Protein AF-A0A7S8ISS6-F1 (afdb_monomer)

Nearest PDB structures (foldseek):
  8rxh-assembly1_SA  TM=2.924E-01  e=1.043E+00  Leishmania major strain Friedlin

Secondary structure (DSSP, 8-state):
-PPPP---------PPPPPP--PPP------------------------HHHHHHHHHHHHHHHHHHHHHHHHHHHHHHHHHTT---TTTHHHHHHHHHHHHHHHHHHHHHHHHHHHHHHHHHHHHTTSPPPTT---PPPP-----PPPP-------PEEEEEEEESPPTTPPPEEEEEPPPSS---GGGEEE---EETTSS-B--PPPEEEEETTTTEEEEEEE--TTPPSEEEEEEEEETT-SS--EEEEEEE-

Mean predicted aligned error: 19.69 Å

Structure (mmCIF, N/CA/C/O backbone):
data_AF-A0A7S8ISS6-F1
#
_entry.id   AF-A0A7S8ISS6-F1
#
loop_
_atom_site.group_PDB
_atom_site.id
_atom_site.type_symbol
_atom_site.label_atom_id
_atom_site.label_alt_id
_atom_site.label_comp_id
_atom_site.label_asym_id
_atom_site.label_entity_id
_atom_site.label_seq_id
_atom_site.pdbx_PDB_ins_code
_atom_site.Cartn_x
_atom_site.Cartn_y
_atom_site.Cartn_z
_atom_site.occupancy
_atom_site.B_iso_or_equiv
_atom_site.auth_seq_id
_atom_site.auth_comp_id
_atom_site.auth_asym_id
_atom_site.auth_atom_id
_atom_site.pdbx_PDB_model_num
ATOM 1 N N . MET A 1 1 ? 8.238 27.001 -70.211 1.00 45.50 1 MET A N 1
ATOM 2 C CA . MET A 1 1 ? 9.131 27.277 -69.065 1.00 45.50 1 MET A CA 1
ATOM 3 C C . MET A 1 1 ? 10.015 26.064 -68.845 1.00 45.50 1 MET A C 1
ATOM 5 O O . MET A 1 1 ? 9.511 24.974 -68.623 1.00 45.50 1 MET A O 1
ATOM 9 N N . THR A 1 2 ? 11.313 26.250 -69.049 1.00 47.31 2 THR A N 1
ATOM 10 C CA . THR A 1 2 ? 12.366 25.232 -69.139 1.00 47.31 2 THR A CA 1
ATOM 11 C C . THR A 1 2 ? 13.069 25.054 -67.794 1.00 47.31 2 THR A C 1
ATOM 13 O O . THR A 1 2 ? 13.590 26.020 -67.244 1.00 47.31 2 THR A O 1
ATOM 16 N N . THR A 1 3 ? 13.115 23.828 -67.276 1.00 54.97 3 THR A N 1
ATOM 17 C CA . THR A 1 3 ? 13.911 23.441 -66.102 1.00 54.97 3 THR A CA 1
ATOM 18 C C . THR A 1 3 ? 15.355 23.114 -66.510 1.00 54.97 3 THR A C 1
ATOM 20 O O . THR A 1 3 ? 15.555 22.367 -67.472 1.00 54.97 3 THR A O 1
ATOM 23 N N . PRO A 1 4 ? 16.389 23.616 -65.806 1.00 60.81 4 PRO A N 1
ATOM 24 C CA . PRO A 1 4 ? 17.760 23.207 -66.076 1.00 60.81 4 PRO A CA 1
ATOM 25 C C . PRO A 1 4 ? 18.149 21.958 -65.270 1.00 60.81 4 PRO A C 1
ATOM 27 O O . PRO A 1 4 ? 17.945 21.862 -64.060 1.00 60.81 4 PRO A O 1
ATOM 30 N N . LYS A 1 5 ? 18.761 21.003 -65.979 1.00 52.94 5 LYS A N 1
ATOM 31 C CA . LYS A 1 5 ? 19.526 19.871 -65.441 1.00 52.94 5 LYS A CA 1
ATOM 32 C C . LYS A 1 5 ? 20.752 20.384 -64.679 1.00 52.94 5 LYS A C 1
ATOM 34 O O . LYS A 1 5 ? 21.590 21.058 -65.270 1.00 52.94 5 LYS A O 1
ATOM 39 N N . SER A 1 6 ? 20.915 19.961 -63.428 1.00 54.56 6 SER A N 1
ATOM 40 C CA . SER A 1 6 ? 22.185 20.043 -62.698 1.00 54.56 6 SER A CA 1
ATOM 41 C C . SER A 1 6 ? 22.783 18.640 -62.568 1.00 54.56 6 SER A C 1
ATOM 43 O O . SER A 1 6 ? 22.166 17.735 -62.007 1.00 54.56 6 SER A O 1
ATOM 45 N N . LYS A 1 7 ? 23.964 18.458 -63.166 1.00 49.25 7 LYS A N 1
ATOM 46 C CA . LYS A 1 7 ? 24.814 17.263 -63.113 1.00 49.25 7 LYS A CA 1
ATOM 47 C C . LYS A 1 7 ? 26.024 17.555 -62.213 1.00 49.25 7 LYS A C 1
ATOM 49 O O . LYS A 1 7 ? 26.786 18.457 -62.542 1.00 49.25 7 LYS A O 1
ATOM 54 N N . SER A 1 8 ? 26.242 16.666 -61.234 1.00 46.06 8 SER A N 1
ATOM 55 C CA . SER A 1 8 ? 27.552 16.192 -60.717 1.00 46.06 8 SER A CA 1
ATOM 56 C C . SER A 1 8 ? 28.426 17.182 -59.902 1.00 46.06 8 SER A C 1
ATOM 58 O O . SER A 1 8 ? 28.182 18.379 -59.981 1.00 46.06 8 SER A O 1
ATOM 60 N N .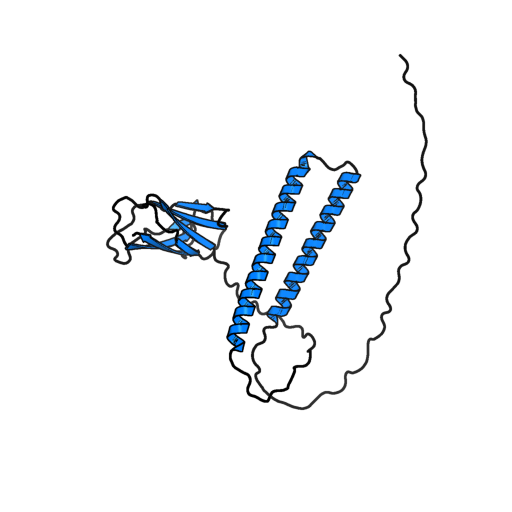 PRO A 1 9 ? 29.481 16.752 -59.153 1.00 54.41 9 PRO A N 1
ATOM 61 C CA . PRO A 1 9 ? 30.036 15.401 -58.971 1.00 54.41 9 PRO A CA 1
ATOM 62 C C . PRO A 1 9 ? 30.365 14.964 -57.515 1.00 54.41 9 PRO A C 1
ATOM 64 O O . PRO A 1 9 ? 30.698 15.744 -56.629 1.00 54.41 9 PRO A O 1
ATOM 67 N N . ASN A 1 10 ? 30.333 13.640 -57.341 1.00 51.34 10 ASN A N 1
ATOM 68 C CA . ASN A 1 10 ? 31.264 12.771 -56.606 1.00 51.34 10 ASN A CA 1
ATOM 69 C C . ASN A 1 10 ? 32.405 13.466 -55.816 1.00 51.34 10 ASN A C 1
ATOM 71 O O . ASN A 1 10 ? 33.365 13.957 -56.413 1.00 51.34 10 ASN A O 1
ATOM 75 N N . LYS A 1 11 ? 32.351 13.435 -54.473 1.00 50.00 11 LYS A N 1
ATOM 76 C CA . LYS A 1 11 ? 33.463 13.847 -53.599 1.00 50.00 11 LYS A CA 1
ATOM 77 C C . LYS A 1 11 ? 33.991 12.665 -52.791 1.00 50.00 11 LYS A C 1
ATOM 79 O O . LYS A 1 11 ? 33.244 11.900 -52.188 1.00 50.00 11 LYS A O 1
ATOM 84 N N . ALA A 1 12 ? 35.310 12.537 -52.860 1.00 51.38 12 ALA A N 1
ATOM 85 C CA . ALA A 1 12 ? 36.108 11.391 -52.485 1.00 51.38 12 ALA A CA 1
ATOM 86 C C . ALA A 1 12 ? 36.017 11.011 -51.000 1.00 51.38 12 ALA A C 1
ATOM 88 O O . ALA A 1 12 ? 36.036 11.842 -50.095 1.00 51.38 12 ALA A O 1
ATOM 89 N N . ARG A 1 13 ? 35.990 9.697 -50.792 1.00 51.50 13 ARG A N 1
ATOM 90 C CA . ARG A 1 13 ? 36.020 8.983 -49.519 1.00 51.50 13 ARG A CA 1
ATOM 91 C C . ARG A 1 13 ? 37.448 9.040 -48.958 1.00 51.50 13 ARG A C 1
ATOM 93 O O . ARG A 1 13 ? 38.312 8.280 -49.389 1.00 51.50 13 ARG A O 1
ATOM 100 N N . SER A 1 14 ? 37.716 9.943 -48.020 1.00 52.53 14 SER A N 1
ATOM 101 C CA . SER A 1 14 ? 38.992 9.997 -47.296 1.00 52.53 14 SER A CA 1
ATOM 102 C C . SER A 1 14 ? 39.072 8.849 -46.282 1.00 52.53 14 SER A C 1
ATOM 104 O O . SER A 1 14 ? 38.303 8.809 -45.319 1.00 52.53 14 SER A O 1
ATOM 106 N N . LYS A 1 15 ? 39.990 7.903 -46.511 1.00 50.88 15 LYS A N 1
ATOM 107 C CA . LYS A 1 15 ? 40.339 6.826 -45.573 1.00 50.88 15 LYS A CA 1
ATOM 108 C C . LYS A 1 15 ? 41.045 7.422 -44.351 1.00 50.88 15 LYS A C 1
ATOM 110 O O . LYS A 1 15 ? 42.052 8.108 -44.493 1.00 50.88 15 LYS A O 1
ATOM 115 N N . LYS A 1 16 ? 40.505 7.156 -43.162 1.00 57.22 16 LYS A N 1
ATOM 116 C CA . LYS A 1 16 ? 41.100 7.507 -41.867 1.00 57.22 16 LYS A CA 1
ATOM 117 C C . LYS A 1 16 ? 42.090 6.396 -41.463 1.00 57.22 16 LYS A C 1
ATOM 119 O O . LYS A 1 16 ? 41.703 5.233 -41.571 1.00 57.22 16 LYS A O 1
ATOM 124 N N . PRO A 1 17 ? 43.329 6.706 -41.042 1.00 57.44 17 PRO A N 1
ATOM 125 C CA . PRO A 1 17 ? 44.292 5.692 -40.611 1.00 57.44 17 PRO A CA 1
ATOM 126 C C . PRO A 1 17 ? 43.906 5.085 -39.251 1.00 57.44 17 PRO A C 1
ATOM 128 O O . PRO A 1 17 ? 43.446 5.792 -38.351 1.00 57.44 17 PRO A O 1
ATOM 131 N N . GLU A 1 18 ? 44.069 3.766 -39.135 1.00 58.44 18 GLU A N 1
ATOM 132 C CA . GLU A 1 18 ? 43.843 2.975 -37.920 1.00 58.44 18 GLU A CA 1
ATOM 133 C C . GLU A 1 18 ? 44.877 3.311 -36.829 1.00 58.44 18 GLU A C 1
ATOM 135 O O . GLU A 1 18 ? 46.068 3.410 -37.131 1.00 58.44 18 GLU A O 1
ATOM 140 N N . PRO A 1 19 ? 44.475 3.454 -35.553 1.00 61.94 19 PRO A N 1
ATOM 141 C CA . PRO A 1 19 ? 45.422 3.549 -34.450 1.00 61.94 19 PRO A CA 1
ATOM 142 C C . PRO A 1 19 ? 45.986 2.171 -34.071 1.00 61.94 19 PRO A C 1
ATOM 144 O O . PRO A 1 19 ? 45.257 1.185 -33.936 1.00 61.94 19 PRO A O 1
ATOM 147 N N . ALA A 1 20 ? 47.305 2.135 -33.880 1.00 53.81 20 ALA A N 1
ATOM 148 C CA . ALA A 1 20 ? 48.091 0.969 -33.503 1.00 53.81 20 ALA A CA 1
ATOM 149 C C . ALA A 1 20 ? 47.590 0.312 -32.203 1.00 53.81 20 ALA A C 1
ATOM 151 O O . ALA A 1 20 ? 47.441 0.961 -31.168 1.00 53.81 20 ALA A O 1
ATOM 152 N N . ARG A 1 21 ? 47.370 -1.006 -32.262 1.00 48.97 21 ARG A N 1
ATOM 153 C CA . ARG A 1 21 ? 47.094 -1.862 -31.104 1.00 48.97 21 ARG A CA 1
ATOM 154 C C . ARG A 1 21 ? 48.389 -2.101 -30.326 1.00 48.97 21 ARG A C 1
ATOM 156 O O . ARG A 1 21 ? 49.262 -2.829 -30.791 1.00 48.97 21 ARG A O 1
ATOM 163 N N . THR A 1 22 ? 48.503 -1.527 -29.136 1.00 48.94 22 THR A N 1
ATOM 164 C CA . THR A 1 22 ? 49.510 -1.906 -28.140 1.00 48.94 22 THR A CA 1
ATOM 165 C C . THR A 1 22 ? 48.997 -3.109 -27.348 1.00 48.94 22 THR A C 1
ATOM 167 O O . THR A 1 22 ? 48.079 -3.004 -26.539 1.00 48.94 22 THR A O 1
ATOM 170 N N . ASN A 1 23 ? 49.568 -4.286 -27.607 1.00 44.75 23 ASN A N 1
ATOM 171 C CA . ASN A 1 23 ? 49.319 -5.478 -26.799 1.00 44.75 23 ASN A CA 1
ATOM 172 C C . ASN A 1 23 ? 50.062 -5.355 -25.461 1.00 44.75 23 ASN A C 1
ATOM 174 O O . ASN A 1 23 ? 51.272 -5.135 -25.441 1.00 44.75 23 ASN A O 1
ATOM 178 N N . ALA A 1 24 ? 49.342 -5.524 -24.352 1.00 43.06 24 ALA A N 1
ATOM 179 C CA . ALA A 1 24 ? 49.928 -5.618 -23.022 1.00 43.06 24 ALA A CA 1
ATOM 180 C C . ALA A 1 24 ? 50.591 -6.991 -22.813 1.00 43.06 24 ALA A C 1
ATOM 182 O O . ALA A 1 24 ? 50.021 -8.044 -23.107 1.00 43.06 24 ALA A O 1
ATOM 183 N N . ILE A 1 25 ? 51.814 -6.943 -22.293 1.00 45.12 25 ILE A N 1
ATOM 184 C CA . ILE A 1 25 ? 52.702 -8.061 -21.983 1.00 45.12 25 ILE A CA 1
ATOM 185 C C . ILE A 1 25 ? 52.108 -8.875 -20.818 1.00 45.12 25 ILE A C 1
ATOM 187 O O . ILE A 1 25 ? 51.975 -8.372 -19.706 1.00 45.12 25 ILE A O 1
ATOM 191 N N . ARG A 1 26 ? 51.757 -10.145 -21.068 1.00 45.16 26 ARG A N 1
ATOM 192 C CA . ARG A 1 26 ? 51.523 -11.164 -20.029 1.00 45.16 26 ARG A CA 1
ATOM 193 C C . ARG A 1 26 ? 52.834 -11.898 -19.767 1.00 45.16 26 ARG A C 1
ATOM 195 O O . ARG A 1 26 ? 53.254 -12.706 -20.590 1.00 45.16 26 ARG A O 1
ATOM 202 N N . SER A 1 27 ? 53.433 -11.681 -18.604 1.00 37.84 27 SER A N 1
ATOM 203 C CA . SER A 1 27 ? 54.501 -12.529 -18.070 1.00 37.84 27 SER A CA 1
ATOM 204 C C . SER A 1 27 ? 54.308 -12.707 -16.569 1.00 37.84 27 SER A C 1
ATOM 206 O O . SER A 1 27 ? 54.265 -11.714 -15.848 1.00 37.84 27 SER A O 1
ATOM 208 N N . GLY A 1 28 ? 54.217 -13.957 -16.108 1.00 34.59 28 GLY A N 1
ATOM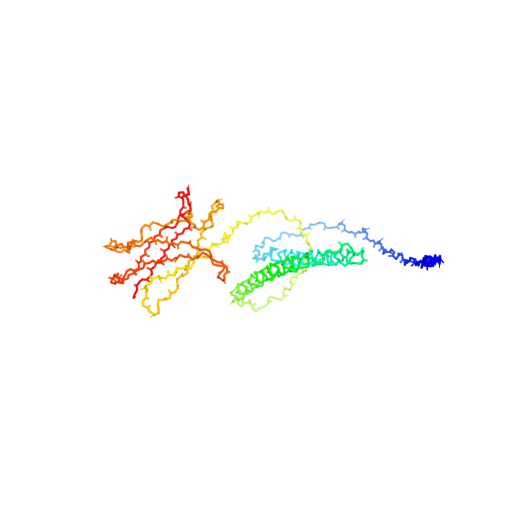 209 C CA . GLY A 1 28 ? 54.362 -14.286 -14.686 1.00 34.59 28 GLY A CA 1
ATOM 210 C C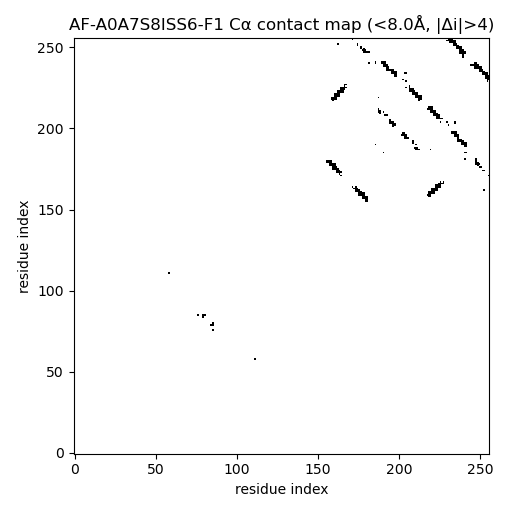 . GLY A 1 28 ? 53.349 -15.284 -14.132 1.00 34.59 28 GLY A C 1
ATOM 211 O O . GLY A 1 28 ? 52.593 -14.951 -13.231 1.00 34.59 28 GLY A O 1
ATOM 212 N N . VAL A 1 29 ? 53.354 -16.519 -14.639 1.00 41.38 29 VAL A N 1
ATOM 213 C CA . VAL A 1 29 ? 52.802 -17.690 -13.937 1.00 41.38 29 VAL A CA 1
ATOM 214 C C . VAL A 1 29 ? 53.977 -18.605 -13.592 1.00 41.38 29 VAL A C 1
ATOM 216 O O . VAL A 1 29 ? 54.774 -18.895 -14.479 1.00 41.38 29 VAL A O 1
ATOM 219 N N . ARG A 1 30 ? 54.000 -19.090 -12.340 1.00 39.78 30 ARG A N 1
ATOM 220 C CA . ARG A 1 30 ? 54.911 -20.057 -11.677 1.00 39.78 30 ARG A CA 1
ATOM 221 C C . ARG A 1 30 ? 56.010 -19.446 -10.811 1.00 39.78 30 ARG A C 1
ATOM 223 O O . ARG A 1 30 ? 57.070 -19.096 -11.306 1.00 39.78 30 ARG A O 1
ATOM 230 N N . ALA A 1 31 ? 55.813 -19.521 -9.498 1.00 36.19 31 ALA A N 1
ATOM 231 C CA . ALA A 1 31 ? 56.461 -20.525 -8.647 1.00 36.19 31 ALA A CA 1
ATOM 232 C C . ALA A 1 31 ? 56.239 -20.145 -7.179 1.00 36.19 31 ALA A C 1
ATOM 234 O O . ALA A 1 31 ? 56.726 -19.107 -6.760 1.00 36.19 31 ALA A O 1
ATOM 235 N N . GLN A 1 32 ? 55.519 -20.988 -6.430 1.00 38.75 32 GLN A N 1
ATOM 236 C CA . GLN A 1 32 ? 55.811 -21.385 -5.039 1.00 38.75 32 GLN A CA 1
ATOM 237 C C . GLN A 1 32 ? 54.579 -22.079 -4.445 1.00 38.75 32 GLN A C 1
ATOM 239 O O . GLN A 1 32 ? 53.829 -21.543 -3.641 1.00 38.75 32 GLN A O 1
ATOM 244 N N . ALA A 1 33 ? 54.386 -23.323 -4.879 1.00 39.00 33 ALA A N 1
ATOM 245 C CA . ALA A 1 33 ? 53.652 -24.326 -4.126 1.00 39.00 33 ALA A CA 1
ATOM 246 C C . ALA A 1 33 ? 54.702 -25.270 -3.534 1.00 39.00 33 ALA A C 1
ATOM 248 O O . ALA A 1 33 ? 55.170 -26.158 -4.237 1.00 39.00 33 ALA A O 1
ATOM 249 N N . ALA A 1 34 ? 55.126 -25.015 -2.295 1.00 41.31 34 ALA A N 1
ATOM 250 C CA . ALA A 1 34 ? 55.776 -25.985 -1.409 1.00 41.31 34 ALA A CA 1
ATOM 251 C C . ALA A 1 34 ? 56.117 -25.313 -0.070 1.00 41.31 34 ALA A C 1
ATOM 253 O O . ALA A 1 34 ? 57.246 -24.895 0.153 1.00 41.31 34 ALA A O 1
ATOM 254 N N . ASN A 1 35 ? 55.139 -25.210 0.827 1.00 37.69 35 ASN A N 1
ATOM 255 C CA . ASN A 1 35 ? 55.379 -25.582 2.219 1.00 37.69 35 ASN A CA 1
ATOM 256 C C . ASN A 1 35 ? 54.049 -25.726 2.944 1.00 37.69 35 ASN A C 1
ATOM 258 O O . ASN A 1 35 ? 53.392 -24.763 3.327 1.00 37.69 35 ASN A O 1
ATOM 262 N N . ALA A 1 36 ? 53.650 -26.982 3.080 1.00 38.91 36 ALA A N 1
ATOM 263 C CA . ALA A 1 36 ? 52.561 -27.386 3.929 1.00 38.91 36 ALA A CA 1
ATOM 264 C C . ALA A 1 36 ? 53.117 -27.757 5.309 1.00 38.91 36 ALA A C 1
ATOM 266 O O . ALA A 1 36 ? 54.117 -28.467 5.401 1.00 38.91 36 ALA A O 1
ATOM 267 N N . LYS A 1 37 ? 52.328 -27.394 6.323 1.00 42.66 37 LYS A N 1
ATOM 268 C CA . LYS A 1 37 ? 52.116 -28.065 7.616 1.00 42.66 37 LYS A CA 1
ATOM 269 C C . LYS A 1 37 ? 52.769 -27.466 8.865 1.00 42.66 37 LYS A C 1
ATOM 271 O O . LYS A 1 37 ? 53.986 -27.434 9.005 1.00 42.66 37 LYS A O 1
ATOM 276 N N . ARG A 1 38 ? 51.847 -27.288 9.826 1.00 36.94 38 ARG A N 1
ATOM 277 C CA . ARG A 1 38 ? 51.923 -27.122 11.291 1.00 36.94 38 ARG A CA 1
ATOM 278 C C . ARG A 1 38 ? 51.625 -25.672 11.699 1.00 36.94 38 ARG A C 1
ATOM 280 O O . ARG A 1 38 ? 52.244 -24.769 11.167 1.00 36.94 38 ARG A O 1
ATOM 287 N N . ALA A 1 39 ? 50.679 -25.374 12.582 1.00 36.22 39 ALA A N 1
ATOM 288 C CA . ALA A 1 39 ? 49.945 -26.198 13.536 1.00 36.22 39 ALA A CA 1
ATOM 289 C C . ALA A 1 39 ? 48.576 -25.570 13.849 1.00 36.22 39 ALA A C 1
ATOM 291 O O . ALA A 1 39 ? 48.346 -24.397 13.559 1.00 36.22 39 ALA A O 1
ATOM 292 N N . ASP A 1 40 ? 47.707 -26.399 14.423 1.00 45.94 40 ASP A N 1
ATOM 293 C CA . ASP A 1 40 ? 46.421 -26.070 15.026 1.00 45.94 40 ASP A CA 1
ATOM 294 C C . ASP A 1 40 ? 46.435 -24.799 15.872 1.00 45.94 40 ASP A C 1
ATOM 296 O O . ASP A 1 40 ? 47.312 -24.602 16.713 1.00 45.94 40 ASP A O 1
ATOM 300 N N . SER A 1 41 ? 45.381 -24.004 15.720 1.00 40.34 41 SER A N 1
ATOM 301 C CA . SER A 1 41 ? 44.740 -23.290 16.824 1.00 40.34 41 SER A CA 1
ATOM 302 C C . SER A 1 41 ? 43.290 -23.052 16.415 1.00 40.34 41 SER A C 1
ATOM 304 O O . SER A 1 41 ? 42.993 -22.206 15.571 1.00 40.34 41 SER A O 1
ATOM 306 N N . GLU A 1 42 ? 42.399 -23.871 16.963 1.00 46.97 42 GLU A N 1
ATOM 307 C CA . GLU A 1 42 ? 40.976 -23.583 17.035 1.00 46.97 42 GLU A CA 1
ATOM 308 C C . GLU A 1 42 ? 40.795 -22.284 17.827 1.00 46.97 42 GLU A C 1
ATOM 310 O O . GLU A 1 42 ? 40.936 -22.266 19.044 1.00 46.97 42 GLU A O 1
ATOM 315 N N . GLU A 1 43 ? 40.473 -21.194 17.142 1.00 40.03 43 GLU A N 1
ATOM 316 C CA . GLU A 1 43 ? 39.923 -20.008 17.787 1.00 40.03 43 GLU A CA 1
ATOM 317 C C . GLU A 1 43 ? 38.779 -19.516 16.904 1.00 40.03 43 GLU A C 1
ATOM 319 O O . GLU A 1 43 ? 38.955 -19.082 15.764 1.00 40.03 43 GLU A O 1
ATOM 324 N N . ARG A 1 44 ? 37.563 -19.753 17.402 1.00 45.62 44 ARG A N 1
ATOM 325 C CA . ARG A 1 44 ? 36.308 -19.324 16.794 1.00 45.62 44 ARG A CA 1
ATOM 326 C C . ARG A 1 44 ? 36.277 -17.804 16.865 1.00 45.62 44 ARG A C 1
ATOM 328 O O . ARG A 1 44 ? 35.959 -17.262 17.915 1.00 45.62 44 ARG A O 1
ATOM 335 N N . ASP A 1 45 ? 36.632 -17.152 15.766 1.00 40.41 45 ASP A N 1
ATOM 336 C CA . ASP A 1 45 ? 36.671 -15.696 15.693 1.00 40.41 45 ASP A CA 1
ATOM 337 C C . ASP A 1 45 ? 35.431 -15.145 14.975 1.00 40.41 45 ASP A C 1
ATOM 339 O O . ASP A 1 45 ? 34.932 -15.700 13.989 1.00 40.41 45 ASP A O 1
ATOM 343 N N . HIS A 1 46 ? 34.892 -14.080 15.551 1.00 39.69 46 HIS A N 1
ATOM 344 C CA . HIS A 1 46 ? 33.550 -13.567 15.340 1.00 39.69 46 HIS A CA 1
ATOM 345 C C . HIS A 1 46 ? 33.369 -12.913 13.957 1.00 39.69 46 HIS A C 1
ATOM 347 O O . HIS A 1 46 ? 34.016 -11.926 13.615 1.00 39.69 46 HIS A O 1
ATOM 353 N N . SER A 1 47 ? 32.437 -13.483 13.183 1.00 45.09 47 SER A N 1
ATOM 354 C CA . SER A 1 47 ? 31.500 -12.824 12.254 1.00 45.09 47 SER A CA 1
ATOM 355 C C . SER A 1 47 ? 31.912 -11.455 11.685 1.00 45.09 47 SER A C 1
ATOM 357 O O . SER A 1 47 ? 31.516 -10.407 12.196 1.00 45.09 47 SER A O 1
ATOM 359 N N . LYS A 1 48 ? 32.620 -11.461 10.554 1.00 49.59 48 LYS A N 1
ATOM 360 C CA . LYS A 1 48 ? 32.585 -10.354 9.588 1.00 49.59 48 LYS A CA 1
ATOM 361 C C . LYS A 1 48 ? 31.966 -10.890 8.311 1.00 49.59 48 LYS A C 1
ATOM 363 O O . LYS A 1 48 ? 32.550 -11.776 7.694 1.00 49.59 48 LYS A O 1
ATOM 368 N N . ASP A 1 49 ? 30.768 -10.412 7.989 1.00 55.06 49 ASP A N 1
ATOM 369 C CA . ASP A 1 49 ? 29.952 -10.932 6.896 1.00 55.06 49 ASP A CA 1
ATOM 370 C C . ASP A 1 49 ? 30.608 -10.648 5.531 1.00 55.06 49 ASP A C 1
ATOM 372 O O . ASP A 1 49 ? 30.578 -9.504 5.072 1.00 55.06 49 ASP A O 1
ATOM 376 N N . PRO A 1 50 ? 31.146 -11.663 4.823 1.00 60.34 50 PRO A N 1
ATOM 377 C CA . PRO A 1 50 ? 31.642 -11.505 3.448 1.00 60.34 50 PRO A CA 1
ATOM 378 C C . PRO A 1 50 ? 30.540 -11.070 2.467 1.00 60.34 50 PRO A C 1
ATOM 380 O O . PRO A 1 50 ? 30.831 -10.683 1.340 1.00 60.34 50 PRO A O 1
ATOM 383 N N . ALA A 1 51 ? 29.282 -11.106 2.910 1.00 63.16 51 ALA A N 1
ATOM 384 C CA . ALA A 1 51 ? 28.122 -10.644 2.170 1.00 63.16 51 ALA A CA 1
ATOM 385 C C . ALA A 1 51 ? 28.139 -9.130 1.893 1.00 63.16 51 ALA A C 1
ATOM 387 O O . ALA A 1 51 ? 27.566 -8.703 0.897 1.00 63.16 51 ALA A O 1
ATOM 388 N N . ILE A 1 52 ? 28.795 -8.316 2.733 1.00 63.34 52 ILE A N 1
ATOM 389 C CA . ILE A 1 52 ? 28.760 -6.847 2.604 1.00 63.34 52 ILE A CA 1
ATOM 390 C C . ILE A 1 52 ? 29.614 -6.384 1.426 1.00 63.34 52 ILE A C 1
ATOM 392 O O . ILE A 1 52 ? 29.134 -5.671 0.548 1.00 63.34 52 ILE A O 1
ATOM 396 N N . ASP A 1 53 ? 30.872 -6.823 1.380 1.00 70.62 53 ASP A N 1
ATOM 397 C CA . ASP A 1 53 ? 31.789 -6.455 0.299 1.00 70.62 53 ASP A CA 1
ATOM 398 C C . ASP A 1 53 ? 31.299 -6.997 -1.053 1.00 70.62 53 ASP A C 1
ATOM 400 O O . ASP A 1 53 ? 31.455 -6.339 -2.083 1.00 70.62 53 ASP A O 1
ATOM 404 N N . GLU A 1 54 ? 30.655 -8.170 -1.049 1.00 73.69 54 GLU A N 1
ATOM 405 C CA . GLU A 1 54 ? 30.014 -8.753 -2.229 1.00 73.69 54 GLU A CA 1
ATOM 406 C C . GLU A 1 54 ? 28.788 -7.939 -2.675 1.00 73.69 54 GLU A C 1
ATOM 408 O O . GLU A 1 54 ? 28.696 -7.587 -3.851 1.00 73.69 54 GLU A O 1
ATOM 413 N N . ALA A 1 55 ? 27.908 -7.536 -1.750 1.00 69.12 55 ALA A N 1
ATOM 414 C CA . ALA A 1 55 ? 26.749 -6.695 -2.054 1.00 69.12 55 ALA A CA 1
ATOM 415 C C . ALA A 1 55 ? 27.153 -5.318 -2.605 1.00 69.12 55 ALA A C 1
ATOM 417 O O . ALA A 1 55 ? 26.570 -4.840 -3.581 1.00 69.12 55 ALA A O 1
ATOM 418 N N . VAL A 1 56 ? 28.189 -4.692 -2.036 1.00 73.12 56 VAL A N 1
ATOM 419 C CA . VAL A 1 56 ? 28.728 -3.418 -2.534 1.00 73.12 56 VAL A CA 1
ATOM 420 C C . VAL A 1 56 ? 29.343 -3.600 -3.924 1.00 73.12 56 VAL A C 1
ATOM 422 O O . VAL A 1 56 ? 29.089 -2.792 -4.820 1.00 73.12 56 VAL A O 1
ATOM 425 N N . ALA A 1 57 ? 30.116 -4.666 -4.145 1.00 78.50 57 ALA A N 1
ATOM 426 C CA . ALA A 1 57 ? 30.708 -4.954 -5.449 1.00 78.50 57 ALA A CA 1
ATOM 427 C C . ALA A 1 57 ? 29.643 -5.208 -6.530 1.00 78.50 57 ALA A C 1
ATOM 429 O O . ALA A 1 57 ? 29.775 -4.702 -7.651 1.00 78.50 57 ALA A O 1
ATOM 430 N N . ASP A 1 58 ? 28.574 -5.931 -6.197 1.00 77.00 58 ASP A N 1
ATOM 431 C CA . ASP A 1 58 ? 27.458 -6.198 -7.102 1.00 77.00 58 ASP A CA 1
ATOM 432 C C . ASP A 1 58 ? 26.631 -4.940 -7.387 1.00 77.00 58 ASP A C 1
ATOM 434 O O . ASP A 1 58 ? 26.295 -4.683 -8.547 1.00 77.00 58 ASP A O 1
ATOM 438 N N . ALA A 1 59 ? 26.377 -4.094 -6.384 1.00 72.25 59 ALA A N 1
ATOM 439 C CA . ALA A 1 59 ? 25.714 -2.805 -6.575 1.00 72.25 59 ALA A CA 1
ATOM 440 C C . ALA A 1 59 ? 26.519 -1.894 -7.516 1.00 72.25 59 ALA A C 1
ATOM 442 O O . ALA A 1 59 ? 25.978 -1.327 -8.471 1.00 72.25 59 ALA A O 1
ATOM 443 N N . VAL A 1 60 ? 27.837 -1.804 -7.311 1.00 79.06 60 VAL A N 1
ATOM 444 C CA . VAL A 1 60 ? 28.740 -1.027 -8.169 1.00 79.06 60 VAL A CA 1
ATOM 445 C C . VAL A 1 60 ? 28.763 -1.595 -9.590 1.00 79.06 60 VAL A C 1
ATOM 447 O O . VAL A 1 60 ? 28.620 -0.838 -10.553 1.00 79.06 60 VAL A O 1
ATOM 450 N N . ARG A 1 61 ? 28.874 -2.919 -9.755 1.00 83.44 61 ARG A N 1
ATOM 451 C CA . ARG A 1 61 ? 28.835 -3.571 -11.074 1.00 83.44 61 ARG A CA 1
ATOM 452 C C . ARG A 1 61 ? 27.510 -3.312 -11.794 1.00 83.44 61 ARG A C 1
ATOM 454 O O . ARG A 1 61 ? 27.529 -2.896 -12.950 1.00 83.44 61 ARG A O 1
ATOM 461 N N . SER A 1 62 ? 26.383 -3.473 -11.105 1.00 78.06 62 SER A N 1
ATOM 462 C CA . SER A 1 62 ? 25.043 -3.190 -11.637 1.00 78.06 62 SER A CA 1
ATOM 463 C C . SER A 1 62 ? 24.899 -1.729 -12.092 1.00 78.06 62 SER A C 1
ATOM 465 O O . SER A 1 62 ? 24.344 -1.440 -13.159 1.00 78.06 62 SER A O 1
ATOM 467 N N . SER A 1 63 ? 25.486 -0.799 -11.333 1.00 71.88 63 SER A N 1
ATOM 468 C CA . SER A 1 63 ? 25.521 0.629 -11.670 1.00 71.88 63 SER A CA 1
ATOM 469 C C . SER A 1 63 ? 26.283 0.884 -12.975 1.00 71.88 63 SER A C 1
ATOM 471 O O . SER A 1 63 ? 25.784 1.575 -13.868 1.00 71.88 63 SER A O 1
ATOM 473 N N . TYR A 1 64 ? 27.468 0.282 -13.127 1.00 84.38 64 TYR A N 1
ATOM 474 C CA . TYR A 1 64 ? 28.266 0.389 -14.351 1.00 84.38 64 TYR A CA 1
ATOM 475 C C . TYR A 1 64 ? 27.578 -0.249 -15.561 1.00 84.38 64 TYR A C 1
ATOM 477 O O . TYR A 1 64 ? 27.576 0.349 -16.639 1.00 84.38 64 TYR A O 1
ATOM 485 N N . ASP A 1 65 ? 26.950 -1.413 -15.394 1.00 85.19 65 ASP A N 1
ATOM 486 C CA . ASP A 1 65 ? 26.214 -2.085 -16.468 1.00 85.19 65 ASP A CA 1
ATOM 487 C C . ASP A 1 65 ? 25.024 -1.246 -16.944 1.00 85.19 65 ASP A C 1
ATOM 489 O O . ASP A 1 65 ? 24.751 -1.152 -18.147 1.00 85.19 65 ASP A O 1
ATOM 493 N N . THR A 1 66 ? 24.325 -0.593 -16.016 1.00 78.62 66 THR A N 1
ATOM 494 C CA . THR A 1 66 ? 23.196 0.271 -16.364 1.00 78.62 66 THR A CA 1
ATOM 495 C C . THR A 1 66 ? 23.666 1.541 -17.072 1.00 78.62 66 THR A C 1
ATOM 497 O O . THR A 1 66 ? 23.110 1.898 -18.112 1.00 78.62 66 THR A O 1
ATOM 500 N N . LEU A 1 67 ? 24.745 2.175 -16.601 1.00 76.62 67 LEU A N 1
ATOM 501 C CA . LEU A 1 67 ? 25.367 3.310 -17.292 1.00 76.62 67 LEU A CA 1
ATOM 502 C C . LEU A 1 67 ? 25.835 2.936 -18.704 1.00 76.62 67 LEU A C 1
ATOM 504 O O . LEU A 1 67 ? 25.584 3.681 -19.654 1.00 76.62 67 LEU A O 1
ATOM 508 N N . ALA A 1 68 ? 26.457 1.767 -18.869 1.00 83.31 68 ALA A N 1
ATOM 509 C CA . ALA A 1 68 ? 26.898 1.276 -20.169 1.00 83.31 68 ALA A CA 1
ATOM 510 C C . ALA A 1 68 ? 25.720 1.092 -21.142 1.00 83.31 68 ALA A C 1
ATOM 512 O O . ALA A 1 68 ? 25.812 1.505 -22.302 1.00 83.31 68 ALA A O 1
ATOM 513 N N . LYS A 1 69 ? 24.590 0.545 -20.671 1.00 83.56 69 LYS A N 1
ATOM 514 C CA . LYS A 1 69 ? 23.358 0.407 -21.468 1.00 83.56 69 LYS A CA 1
ATOM 515 C C . LYS A 1 69 ? 22.784 1.763 -21.877 1.00 83.56 69 LYS A C 1
ATOM 517 O O . LYS A 1 69 ? 22.434 1.931 -23.044 1.00 83.56 69 LYS A O 1
ATOM 522 N N . THR A 1 70 ? 22.735 2.737 -20.970 1.00 77.88 70 THR A N 1
ATOM 523 C CA . THR A 1 70 ? 22.235 4.089 -21.270 1.00 77.88 70 THR A CA 1
ATOM 524 C C . THR A 1 70 ? 23.108 4.791 -22.311 1.00 77.88 70 THR A C 1
ATOM 526 O O . THR A 1 70 ? 22.595 5.385 -23.258 1.00 77.88 70 THR A O 1
ATOM 529 N N . ILE A 1 71 ? 24.435 4.664 -22.204 1.00 82.06 71 ILE A N 1
ATOM 530 C CA . ILE A 1 71 ? 25.373 5.210 -23.196 1.00 82.06 71 ILE A CA 1
ATOM 531 C C . ILE A 1 71 ? 25.190 4.526 -24.557 1.00 82.06 71 ILE A C 1
ATOM 533 O O . ILE A 1 71 ? 25.181 5.204 -25.586 1.00 82.06 71 ILE A O 1
ATOM 537 N N . ALA A 1 72 ? 25.035 3.199 -24.582 1.00 85.31 72 ALA A N 1
ATOM 538 C CA . ALA A 1 72 ? 24.808 2.452 -25.817 1.00 85.31 72 ALA A CA 1
ATOM 539 C C . ALA A 1 72 ? 23.506 2.886 -26.512 1.00 85.31 72 ALA A C 1
ATOM 541 O O . ALA A 1 72 ? 23.516 3.158 -27.711 1.00 85.31 72 ALA A O 1
ATOM 542 N N . GLN A 1 73 ? 22.421 3.048 -25.751 1.00 83.25 73 GLN A N 1
ATOM 543 C CA . GLN A 1 73 ? 21.140 3.542 -26.261 1.00 83.25 73 GLN A CA 1
ATOM 544 C C . GLN A 1 73 ? 21.236 4.977 -26.784 1.00 83.25 73 GLN A C 1
ATOM 546 O O . GLN A 1 73 ? 20.726 5.269 -27.863 1.00 83.25 73 GLN A O 1
ATOM 551 N N . GLY A 1 74 ? 21.944 5.861 -26.073 1.00 83.00 74 GLY A N 1
ATOM 552 C CA . GLY A 1 74 ? 22.187 7.227 -26.536 1.00 83.00 74 GLY A CA 1
ATOM 553 C C . GLY A 1 74 ? 22.962 7.269 -27.856 1.00 83.00 74 GLY A C 1
ATOM 554 O O . GLY A 1 74 ? 22.635 8.057 -28.743 1.00 83.00 74 GLY A O 1
ATOM 555 N N . ARG A 1 75 ? 23.949 6.380 -28.032 1.00 89.88 75 ARG A N 1
ATOM 556 C CA . ARG A 1 75 ? 24.683 6.241 -29.299 1.00 89.88 75 ARG A CA 1
ATOM 557 C C . ARG A 1 75 ? 23.791 5.737 -30.426 1.00 89.88 75 ARG A C 1
ATOM 559 O O . ARG A 1 75 ? 23.829 6.310 -31.509 1.00 89.88 75 ARG A O 1
ATOM 566 N N . GLU A 1 76 ? 22.972 4.722 -30.174 1.00 88.25 76 GLU A N 1
ATOM 567 C CA . GLU A 1 76 ? 22.042 4.184 -31.171 1.00 88.25 76 GLU A CA 1
ATOM 568 C C . GLU A 1 76 ? 21.006 5.236 -31.604 1.00 88.25 76 GLU A C 1
ATOM 570 O O . GLU A 1 76 ? 20.760 5.417 -32.797 1.00 88.25 76 GLU A O 1
ATOM 575 N N . ALA A 1 77 ? 20.445 5.989 -30.653 1.00 81.12 77 ALA A N 1
ATOM 576 C CA . ALA A 1 77 ? 19.525 7.087 -30.938 1.00 81.12 77 ALA A CA 1
ATOM 577 C C . ALA A 1 77 ? 20.201 8.195 -31.763 1.00 81.12 77 ALA A C 1
ATOM 579 O O . ALA A 1 77 ? 19.650 8.646 -32.768 1.00 81.12 77 ALA A O 1
ATOM 580 N N . ALA A 1 78 ? 21.430 8.581 -31.406 1.00 86.56 78 ALA A N 1
ATOM 581 C CA . ALA A 1 78 ? 22.209 9.558 -32.162 1.00 86.56 78 ALA A CA 1
ATOM 582 C C . ALA A 1 78 ? 22.556 9.067 -33.581 1.00 86.56 78 ALA A C 1
ATOM 584 O O . ALA A 1 78 ? 22.549 9.854 -34.529 1.00 86.56 78 ALA A O 1
ATOM 585 N N . GLU A 1 79 ? 22.826 7.772 -33.763 1.00 90.00 79 GLU A N 1
ATOM 586 C CA . GLU A 1 79 ? 23.051 7.180 -35.083 1.00 90.00 79 GLU A CA 1
ATOM 587 C C . GLU A 1 79 ? 21.782 7.177 -35.936 1.00 90.00 79 GLU A C 1
ATOM 589 O O . GLU A 1 79 ? 21.847 7.584 -37.099 1.00 90.00 79 GLU A O 1
ATOM 594 N N . LYS A 1 80 ? 20.630 6.805 -35.366 1.00 86.00 80 LYS A N 1
ATOM 595 C CA . LYS A 1 80 ? 19.321 6.894 -36.036 1.00 86.00 80 LYS A CA 1
ATOM 596 C C . LYS A 1 80 ? 18.992 8.332 -36.428 1.00 86.00 80 LYS A C 1
ATOM 598 O O . LYS A 1 80 ? 18.511 8.570 -37.537 1.00 86.00 80 LYS A O 1
ATOM 603 N N . PHE A 1 81 ? 19.309 9.292 -35.558 1.00 87.31 81 PHE A N 1
ATOM 604 C CA . PHE A 1 81 ? 19.148 10.717 -35.837 1.00 87.31 81 PHE A CA 1
ATOM 605 C C . PHE A 1 81 ? 20.041 11.162 -36.999 1.00 87.31 81 PHE A C 1
ATOM 607 O O . PHE A 1 81 ? 19.557 11.756 -37.960 1.00 87.31 81 PHE A O 1
ATOM 614 N N . ARG A 1 82 ? 21.327 10.789 -36.980 1.00 91.25 82 ARG A N 1
ATOM 615 C CA . ARG A 1 82 ? 22.278 11.096 -38.062 1.00 91.25 82 ARG A CA 1
ATOM 616 C C . ARG A 1 82 ? 21.863 10.490 -39.406 1.00 91.25 82 ARG A C 1
ATOM 618 O O . ARG A 1 82 ? 22.141 11.078 -40.445 1.00 91.25 82 ARG A O 1
ATOM 625 N N . GLN A 1 83 ? 21.227 9.321 -39.395 1.00 95.38 83 GLN A N 1
ATOM 626 C CA . GLN A 1 83 ? 20.727 8.647 -40.598 1.00 95.38 83 GLN A CA 1
ATOM 627 C C . GLN A 1 83 ? 19.379 9.204 -41.092 1.00 95.38 83 GLN A C 1
ATOM 629 O O . GLN A 1 83 ? 18.882 8.746 -42.118 1.00 95.38 83 GLN A O 1
ATOM 634 N N . GLY A 1 84 ? 18.773 10.165 -40.382 1.00 90.94 84 GLY A N 1
ATOM 635 C CA . GLY A 1 84 ? 17.451 10.709 -40.71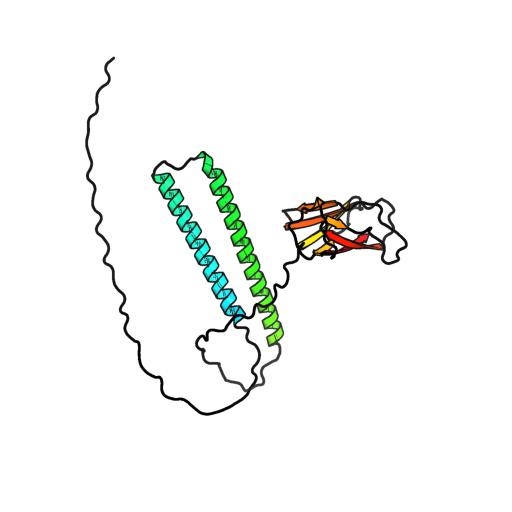1 1.00 90.94 84 GLY A CA 1
ATOM 636 C C . GLY A 1 84 ? 16.303 9.713 -40.509 1.00 90.94 84 GLY A C 1
ATOM 637 O O . GLY A 1 84 ? 15.189 9.961 -40.956 1.00 90.94 84 GLY A O 1
ATOM 638 N N . GLN A 1 85 ? 16.566 8.585 -39.846 1.00 89.81 85 GLN A N 1
ATOM 639 C CA . GLN A 1 85 ? 15.580 7.537 -39.564 1.00 89.81 85 GLN A CA 1
ATOM 640 C C . GLN A 1 85 ? 14.862 7.760 -38.230 1.00 89.81 85 GLN A C 1
ATOM 642 O O . GLN A 1 85 ? 13.964 7.002 -37.867 1.00 89.81 85 GLN A O 1
ATOM 647 N N . TYR A 1 86 ? 15.263 8.785 -37.480 1.00 88.44 86 TYR A N 1
ATOM 648 C CA . TYR A 1 86 ? 14.667 9.092 -36.194 1.00 88.44 86 TYR A CA 1
ATOM 649 C C . TYR A 1 86 ? 13.345 9.839 -36.371 1.00 88.44 86 TYR A C 1
ATOM 651 O O . TYR A 1 86 ? 13.294 10.946 -36.912 1.00 88.44 86 TYR A O 1
ATOM 659 N N . ASN A 1 87 ? 12.256 9.221 -35.921 1.00 87.81 87 ASN A N 1
ATOM 660 C CA . ASN A 1 87 ? 10.930 9.808 -36.009 1.00 87.81 87 ASN A CA 1
ATOM 661 C C . ASN A 1 87 ? 10.724 10.794 -34.854 1.00 87.81 87 ASN A C 1
ATOM 663 O O . ASN A 1 87 ? 10.570 10.388 -33.706 1.00 87.81 87 ASN A O 1
ATOM 667 N N . MET A 1 88 ? 10.645 12.091 -35.158 1.00 85.81 88 MET A N 1
ATOM 668 C CA . MET A 1 88 ? 10.455 13.146 -34.149 1.00 85.81 88 MET A CA 1
ATOM 669 C C . MET A 1 88 ? 9.171 12.977 -33.317 1.00 85.81 88 MET A C 1
ATOM 671 O O . MET A 1 88 ? 9.077 13.510 -32.216 1.00 85.81 88 MET A O 1
ATOM 675 N N . ARG A 1 89 ? 8.190 12.201 -33.800 1.00 89.12 89 ARG A N 1
ATOM 676 C CA . ARG A 1 89 ? 6.978 11.864 -33.035 1.00 89.12 89 ARG A CA 1
ATOM 677 C C . ARG A 1 89 ? 7.232 10.889 -31.882 1.00 89.12 89 ARG A C 1
ATOM 679 O O . ARG A 1 89 ? 6.406 10.815 -30.983 1.00 89.12 89 ARG A O 1
ATOM 686 N N . GLN A 1 90 ? 8.340 10.147 -31.910 1.00 82.00 90 GLN A N 1
ATOM 687 C CA . GLN A 1 90 ? 8.717 9.185 -30.868 1.00 82.00 90 GLN A CA 1
ATOM 688 C C . GLN A 1 90 ? 9.550 9.824 -29.748 1.00 82.00 90 GLN A C 1
ATOM 690 O O . GLN A 1 90 ? 9.634 9.251 -28.667 1.00 82.00 90 GLN A O 1
ATOM 695 N N . VAL A 1 91 ? 10.081 11.038 -29.959 1.00 80.50 91 VAL A N 1
ATOM 696 C CA . VAL A 1 91 ? 10.893 11.771 -28.968 1.00 80.50 91 VAL A CA 1
ATOM 697 C C . VAL A 1 91 ? 10.224 11.844 -27.591 1.00 80.50 91 VAL A C 1
ATOM 699 O O . VAL A 1 91 ? 10.898 11.534 -26.611 1.00 80.50 91 VAL A O 1
ATOM 702 N N . PRO A 1 92 ? 8.930 12.213 -27.455 1.00 81.19 92 PRO A N 1
ATOM 703 C CA . PRO A 1 92 ? 8.322 12.327 -26.130 1.00 81.19 92 PRO A CA 1
ATOM 704 C C . PRO A 1 92 ? 8.295 10.992 -25.379 1.00 81.19 92 PRO A C 1
ATOM 706 O O . PRO A 1 92 ? 8.527 10.963 -24.176 1.00 81.19 92 PRO A O 1
ATOM 709 N N . HIS A 1 93 ? 8.082 9.889 -26.100 1.00 77.31 93 HIS A N 1
ATOM 710 C CA . HIS A 1 93 ? 8.039 8.550 -25.521 1.00 77.31 93 HIS A CA 1
ATOM 711 C C . HIS A 1 93 ? 9.432 8.033 -25.131 1.00 77.31 93 HIS A C 1
ATOM 713 O O . HIS A 1 93 ? 9.599 7.412 -24.079 1.00 77.31 93 HIS A O 1
ATOM 719 N N . ASP A 1 94 ? 10.455 8.336 -25.935 1.00 76.75 94 ASP A N 1
ATOM 720 C CA . ASP A 1 94 ? 11.848 8.023 -25.600 1.00 76.75 94 ASP A CA 1
ATOM 721 C C . ASP A 1 94 ? 12.306 8.800 -24.356 1.00 76.75 94 ASP A C 1
ATOM 723 O O . ASP A 1 94 ? 12.954 8.235 -23.473 1.00 76.75 94 ASP A O 1
ATOM 727 N N . VAL A 1 95 ? 11.927 10.081 -24.248 1.00 76.69 95 VAL A N 1
ATOM 728 C CA . VAL A 1 95 ? 12.207 10.923 -23.073 1.00 76.69 95 VAL A CA 1
ATOM 729 C C . VAL A 1 95 ? 11.484 10.394 -21.835 1.00 76.69 95 VAL A C 1
ATOM 731 O O . VAL A 1 95 ? 12.106 10.267 -20.784 1.00 76.69 95 VAL A O 1
ATOM 734 N N . GLU A 1 96 ? 10.207 10.030 -21.952 1.00 76.50 96 GLU A N 1
ATOM 735 C CA . GLU A 1 96 ? 9.435 9.415 -20.868 1.00 76.50 96 GLU A CA 1
ATOM 736 C C . GLU A 1 96 ? 10.091 8.114 -20.382 1.00 76.50 96 GLU A C 1
ATOM 738 O O . GLU A 1 96 ? 10.344 7.945 -19.189 1.00 76.50 96 GLU A O 1
ATOM 743 N N . THR A 1 97 ? 10.470 7.232 -21.310 1.00 77.69 97 THR A N 1
ATOM 744 C CA . THR A 1 97 ? 11.160 5.973 -20.995 1.00 77.69 97 THR A CA 1
ATOM 745 C C . THR A 1 97 ? 12.511 6.222 -20.321 1.00 77.69 97 THR A C 1
ATOM 747 O O . THR A 1 97 ? 12.882 5.510 -19.384 1.00 77.69 97 THR A O 1
ATOM 750 N N . MET A 1 98 ? 13.255 7.238 -20.766 1.00 77.06 98 MET A N 1
ATOM 751 C CA . MET A 1 98 ? 14.521 7.630 -20.147 1.00 77.06 98 MET A CA 1
ATOM 752 C C . MET A 1 98 ? 14.312 8.139 -18.715 1.00 77.06 98 MET A C 1
ATOM 754 O O . MET A 1 98 ? 15.052 7.732 -17.822 1.00 77.06 98 MET A O 1
ATOM 758 N N . ILE A 1 99 ? 13.298 8.981 -18.482 1.00 73.00 99 ILE A N 1
ATOM 759 C CA . ILE A 1 99 ? 12.965 9.519 -17.154 1.00 73.00 99 ILE A CA 1
ATOM 760 C C . ILE A 1 99 ? 12.555 8.394 -16.202 1.00 73.00 99 ILE A C 1
ATOM 762 O O . ILE A 1 99 ? 13.068 8.337 -15.087 1.00 73.00 99 ILE A O 1
ATOM 766 N N . LEU A 1 100 ? 11.693 7.470 -16.640 1.00 76.31 100 LEU A N 1
ATOM 767 C CA . LEU A 1 100 ? 11.271 6.323 -15.828 1.00 76.31 100 LEU A CA 1
ATOM 768 C C . LEU A 1 100 ? 12.466 5.455 -15.411 1.00 76.31 100 LEU A C 1
ATOM 770 O O . LEU A 1 100 ? 12.597 5.111 -14.239 1.00 76.31 100 LEU A O 1
ATOM 774 N N . ARG A 1 101 ? 13.399 5.184 -16.331 1.00 73.81 101 ARG A N 1
ATOM 775 C CA . ARG A 1 101 ? 14.638 4.454 -16.010 1.00 73.81 101 ARG A CA 1
ATOM 776 C C . ARG A 1 101 ? 15.536 5.202 -15.030 1.00 73.81 101 ARG A C 1
ATOM 778 O O . ARG A 1 101 ? 16.176 4.574 -14.191 1.00 73.81 101 ARG A O 1
ATOM 785 N N . LEU A 1 102 ? 15.604 6.526 -15.137 1.00 72.31 102 LEU A N 1
ATOM 786 C CA . LEU A 1 102 ? 16.410 7.360 -14.247 1.00 72.31 102 LEU A CA 1
ATOM 787 C C . LEU A 1 102 ? 15.808 7.400 -12.833 1.00 72.31 102 LEU A C 1
ATOM 789 O O . LEU A 1 102 ? 16.547 7.337 -11.853 1.00 72.31 102 LEU A O 1
ATOM 793 N N . LEU A 1 103 ? 14.476 7.414 -12.725 1.00 70.94 103 LEU A N 1
ATOM 794 C CA . LEU A 1 103 ? 13.756 7.276 -11.457 1.00 70.94 103 LEU A CA 1
ATOM 795 C C . LEU A 1 103 ? 13.955 5.895 -10.821 1.00 70.94 103 LEU A C 1
ATOM 797 O O . LEU A 1 103 ? 14.174 5.816 -9.614 1.00 70.94 103 LEU A O 1
ATOM 801 N N . ASP A 1 104 ? 13.929 4.819 -11.608 1.00 75.62 104 ASP A N 1
ATOM 802 C CA . ASP A 1 104 ? 14.202 3.469 -11.100 1.00 75.62 104 ASP A CA 1
ATOM 803 C C . ASP A 1 104 ? 15.640 3.332 -10.588 1.00 75.62 104 ASP A C 1
ATOM 805 O O . ASP A 1 104 ? 15.855 2.801 -9.499 1.00 75.62 104 ASP A O 1
ATOM 809 N N . LEU A 1 105 ? 16.617 3.880 -11.317 1.00 73.81 105 LEU A N 1
ATOM 810 C CA . LEU A 1 105 ? 18.006 3.968 -10.860 1.00 73.81 105 LEU A CA 1
ATOM 811 C C . LEU A 1 105 ? 18.133 4.761 -9.557 1.00 73.81 105 LEU A C 1
ATOM 813 O O . LEU A 1 105 ? 18.810 4.317 -8.633 1.00 73.81 105 LEU A O 1
ATOM 817 N N . ALA A 1 106 ? 17.468 5.914 -9.461 1.00 70.75 106 ALA A N 1
ATOM 818 C CA . ALA A 1 106 ? 17.464 6.716 -8.243 1.00 70.75 106 ALA A CA 1
ATOM 819 C C . ALA A 1 106 ? 16.848 5.949 -7.062 1.00 70.75 106 ALA A C 1
ATOM 821 O O . ALA A 1 106 ? 17.373 6.016 -5.952 1.00 70.75 106 ALA A O 1
ATOM 822 N N . ARG A 1 107 ? 15.785 5.165 -7.295 1.00 75.81 107 ARG A N 1
ATOM 823 C CA . ARG A 1 107 ? 15.175 4.309 -6.268 1.00 75.81 107 ARG A CA 1
ATOM 824 C C . ARG A 1 107 ? 16.122 3.192 -5.826 1.00 75.81 107 ARG A C 1
ATOM 826 O O . ARG A 1 107 ? 16.256 2.969 -4.628 1.00 75.81 107 ARG A O 1
ATOM 833 N N . GLN A 1 108 ? 16.792 2.525 -6.765 1.00 76.25 108 GLN A N 1
ATOM 834 C CA . GLN A 1 108 ? 17.776 1.481 -6.458 1.00 76.25 108 GLN A CA 1
ATOM 835 C C . GLN A 1 108 ? 18.954 2.042 -5.650 1.00 76.25 108 GLN A C 1
ATOM 837 O O . GLN A 1 108 ? 19.300 1.490 -4.610 1.00 76.25 108 GLN A O 1
ATOM 842 N N . LEU A 1 109 ? 19.509 3.185 -6.067 1.00 73.44 109 LEU A N 1
ATOM 843 C CA . LEU A 1 109 ? 20.585 3.859 -5.338 1.00 73.44 109 LEU A CA 1
ATOM 844 C C . LEU A 1 109 ? 20.134 4.314 -3.946 1.00 73.44 109 LEU A C 1
ATOM 846 O O . LEU A 1 109 ? 20.860 4.107 -2.976 1.00 73.44 109 LEU A O 1
ATOM 850 N N . SER A 1 110 ? 18.927 4.870 -3.817 1.00 75.12 110 SER A N 1
ATOM 851 C CA . SER A 1 110 ? 18.380 5.266 -2.515 1.00 75.12 110 SER A CA 1
ATOM 852 C C . SER A 1 110 ? 18.199 4.075 -1.576 1.00 75.12 110 SER A C 1
ATOM 854 O O . SER A 1 110 ? 18.522 4.212 -0.402 1.00 75.12 110 SER A O 1
ATOM 856 N N . GLY A 1 111 ? 17.722 2.929 -2.076 1.00 81.69 111 GLY A N 1
ATOM 857 C CA . GLY A 1 111 ? 17.612 1.697 -1.288 1.00 81.69 111 GLY A CA 1
ATOM 858 C C . GLY A 1 111 ? 18.975 1.260 -0.764 1.00 81.69 111 GLY A C 1
ATOM 859 O O . GLY A 1 111 ? 19.186 1.233 0.440 1.00 81.69 111 GLY A O 1
ATOM 860 N N . THR A 1 112 ? 19.949 1.098 -1.663 1.00 73.44 112 THR A N 1
ATOM 861 C CA . THR A 1 112 ? 21.309 0.685 -1.267 1.00 73.44 112 THR A CA 1
ATOM 862 C C . THR A 1 112 ? 21.986 1.667 -0.308 1.00 73.44 112 THR A C 1
ATOM 864 O O . THR A 1 112 ? 22.749 1.259 0.559 1.00 73.44 112 THR A O 1
ATOM 867 N N . THR A 1 113 ? 21.704 2.969 -0.426 1.00 71.38 113 THR A N 1
ATOM 868 C CA . THR A 1 113 ? 22.255 3.976 0.492 1.00 71.38 113 THR A CA 1
ATOM 869 C C . THR A 1 113 ? 21.650 3.832 1.886 1.00 71.38 113 THR A C 1
ATOM 871 O O . THR A 1 113 ? 22.375 3.956 2.870 1.00 71.38 113 THR A O 1
ATOM 874 N N . ILE A 1 114 ? 20.345 3.556 1.980 1.00 76.44 114 ILE A N 1
ATOM 875 C CA . ILE A 1 114 ? 19.671 3.292 3.256 1.00 76.44 114 ILE A CA 1
ATOM 876 C C . ILE A 1 114 ? 20.224 2.008 3.879 1.00 76.44 114 ILE A C 1
ATOM 878 O O . ILE A 1 114 ? 20.614 2.050 5.041 1.00 76.44 114 ILE A O 1
ATOM 882 N N . ASP A 1 115 ? 20.381 0.938 3.098 1.00 71.19 115 ASP A N 1
ATOM 883 C CA . ASP A 1 115 ? 20.946 -0.332 3.574 1.00 71.19 115 ASP A CA 1
ATOM 884 C C . ASP A 1 115 ? 22.363 -0.137 4.147 1.00 71.19 115 ASP A C 1
ATOM 886 O O . ASP A 1 115 ? 22.684 -0.617 5.234 1.00 71.19 115 ASP A O 1
ATOM 890 N N . ILE A 1 116 ? 23.208 0.649 3.465 1.00 71.38 116 ILE A N 1
ATOM 891 C CA . ILE A 1 116 ? 24.555 0.993 3.950 1.00 71.38 116 ILE A CA 1
ATOM 892 C C . ILE A 1 116 ? 24.485 1.785 5.264 1.00 71.38 116 ILE A C 1
ATOM 894 O O . ILE A 1 116 ? 25.284 1.542 6.168 1.00 71.38 116 ILE A O 1
ATOM 898 N N . VAL A 1 117 ? 23.551 2.733 5.395 1.00 68.75 117 VAL A N 1
ATOM 899 C CA . VAL A 1 117 ? 23.391 3.535 6.620 1.00 68.75 117 VAL A CA 1
ATOM 900 C C . VAL A 1 117 ? 22.897 2.677 7.783 1.00 68.75 117 VAL A C 1
ATOM 902 O O . VAL A 1 117 ? 23.454 2.776 8.875 1.00 68.75 117 VAL A O 1
ATOM 905 N N . GLU A 1 118 ? 21.904 1.815 7.568 1.00 72.81 118 GLU A N 1
ATOM 906 C CA . GLU A 1 118 ? 21.423 0.867 8.580 1.00 72.81 118 GLU A CA 1
ATOM 907 C C . GLU A 1 118 ? 22.550 -0.054 9.044 1.00 72.81 118 GLU A C 1
ATOM 909 O O . GLU A 1 118 ? 22.766 -0.249 10.242 1.00 72.81 118 GLU A O 1
ATOM 914 N N . GLN A 1 119 ? 23.352 -0.546 8.106 1.00 66.50 119 GLN A N 1
ATOM 915 C CA . GLN A 1 119 ? 24.461 -1.429 8.416 1.00 66.50 119 GLN A CA 1
ATOM 916 C C . GLN A 1 119 ? 25.605 -0.715 9.149 1.00 66.50 119 GLN A C 1
ATOM 918 O O . GLN A 1 119 ? 26.171 -1.275 10.090 1.00 66.50 119 GLN A O 1
ATOM 923 N N . LEU A 1 120 ? 25.912 0.538 8.798 1.00 71.94 120 LEU A N 1
ATOM 924 C CA . LEU A 1 120 ? 26.852 1.372 9.553 1.00 71.94 120 LEU A CA 1
ATOM 925 C C . LEU A 1 120 ? 26.345 1.646 10.975 1.00 71.94 120 LEU A C 1
ATOM 927 O O . LEU A 1 120 ? 27.127 1.566 11.922 1.00 71.94 120 LEU A O 1
ATOM 931 N N . LEU A 1 121 ? 25.046 1.904 11.155 1.00 72.06 121 LEU A N 1
ATOM 932 C CA . LEU A 1 121 ? 24.437 2.069 12.480 1.00 72.06 121 LEU A CA 1
ATOM 933 C C . LEU A 1 121 ? 24.520 0.777 13.311 1.00 72.06 121 LEU A C 1
ATOM 935 O O . LEU A 1 121 ? 24.834 0.827 14.506 1.00 72.06 121 LEU A O 1
ATOM 939 N N . HIS A 1 122 ? 24.324 -0.386 12.686 1.00 70.38 122 HIS A N 1
ATOM 940 C CA . HIS A 1 122 ? 24.528 -1.688 13.325 1.00 70.38 122 HIS A CA 1
ATOM 941 C C . HIS A 1 122 ? 25.992 -1.931 13.717 1.00 70.38 122 HIS A C 1
ATOM 943 O O . HIS A 1 122 ? 26.268 -2.420 14.811 1.00 70.38 122 HIS A O 1
ATOM 949 N N . GLN A 1 123 ? 26.953 -1.536 12.882 1.00 68.56 123 GLN A N 1
ATOM 950 C CA . GLN A 1 123 ? 28.374 -1.642 13.223 1.00 68.56 123 GLN A CA 1
ATOM 951 C C . GLN A 1 123 ? 28.774 -0.675 14.345 1.00 68.56 123 GLN A C 1
ATOM 953 O O . GLN A 1 123 ? 29.506 -1.064 15.251 1.00 68.56 123 GLN A O 1
ATOM 958 N N . MET A 1 124 ? 28.259 0.557 14.350 1.00 65.56 124 MET A N 1
ATOM 959 C CA . MET A 1 124 ? 28.521 1.524 15.424 1.00 65.56 124 MET A CA 1
ATOM 960 C C . MET A 1 124 ? 27.976 1.057 16.776 1.00 65.56 124 MET A C 1
ATOM 962 O O . MET A 1 124 ? 28.616 1.272 17.803 1.00 65.56 124 MET A O 1
ATOM 966 N N . THR A 1 125 ? 26.818 0.395 16.783 1.00 67.69 125 THR A N 1
ATOM 967 C CA . THR A 1 125 ? 26.250 -0.190 18.006 1.00 67.69 125 THR A CA 1
ATOM 968 C C . THR A 1 125 ? 26.995 -1.452 18.452 1.00 67.69 125 THR A C 1
ATOM 970 O O . THR A 1 125 ? 27.152 -1.660 19.653 1.00 67.69 125 THR A O 1
ATOM 973 N N . ALA A 1 126 ? 27.535 -2.248 17.523 1.00 62.88 126 ALA A N 1
ATOM 974 C CA . ALA A 1 126 ? 28.336 -3.436 17.834 1.00 62.88 126 ALA A CA 1
ATOM 975 C C . ALA A 1 126 ? 29.763 -3.123 18.337 1.00 62.88 126 ALA A C 1
ATOM 977 O O . ALA A 1 126 ? 30.314 -3.879 19.130 1.00 62.88 126 ALA A O 1
ATOM 978 N N . VAL A 1 127 ? 30.364 -2.002 17.922 1.00 53.47 127 VAL A N 1
ATOM 979 C CA . VAL A 1 127 ? 31.733 -1.587 18.311 1.00 53.47 127 VAL A CA 1
ATOM 980 C C . VAL A 1 127 ? 31.791 -0.942 19.712 1.00 53.47 127 VAL A C 1
ATOM 982 O O . VAL A 1 127 ? 32.863 -0.591 20.200 1.00 53.47 127 VAL A O 1
ATOM 985 N N . ALA A 1 128 ? 30.665 -0.828 20.423 1.00 50.97 128 ALA A N 1
ATOM 986 C CA . ALA A 1 128 ? 30.603 -0.212 21.753 1.00 50.97 128 ALA A CA 1
ATOM 987 C C . ALA A 1 128 ? 31.324 -0.993 22.879 1.00 50.97 128 ALA A C 1
ATOM 989 O O . ALA A 1 128 ? 31.403 -0.500 24.005 1.00 50.97 128 ALA A O 1
ATOM 990 N N . THR A 1 129 ? 31.884 -2.178 22.617 1.00 56.44 129 THR A N 1
ATOM 991 C CA . THR A 1 129 ? 32.793 -2.846 23.561 1.00 56.44 129 THR A CA 1
ATOM 992 C C . THR A 1 129 ? 34.229 -2.404 23.289 1.00 56.44 129 THR A C 1
ATOM 994 O O . THR A 1 129 ? 34.818 -2.799 22.282 1.00 56.44 129 THR A O 1
ATOM 997 N N . LEU A 1 130 ? 34.790 -1.573 24.178 1.00 51.50 130 LEU A N 1
ATOM 998 C CA . LEU A 1 130 ? 36.190 -1.148 24.100 1.00 51.50 130 LEU A CA 1
ATOM 999 C C . LEU A 1 130 ? 37.106 -2.383 24.001 1.00 51.50 130 LEU A C 1
ATOM 1001 O O . LEU A 1 130 ? 36.993 -3.270 24.849 1.00 51.50 130 LEU A O 1
ATOM 1005 N N . PRO A 1 131 ? 38.026 -2.452 23.021 1.00 57.56 131 PRO A N 1
ATOM 1006 C CA . PRO A 1 131 ? 39.045 -3.490 23.020 1.00 57.56 131 PRO A CA 1
ATOM 1007 C C . PRO A 1 131 ? 39.935 -3.326 24.256 1.00 57.56 131 PRO A C 1
ATOM 1009 O O . PRO A 1 131 ? 40.326 -2.208 24.605 1.00 57.56 131 PRO A O 1
ATOM 1012 N N . GLU A 1 132 ? 40.251 -4.439 24.922 1.00 69.19 132 GLU A N 1
ATOM 1013 C CA . GLU A 1 132 ? 41.172 -4.433 26.057 1.00 69.19 132 GLU A CA 1
ATOM 1014 C C . GLU A 1 132 ? 42.527 -3.810 25.656 1.00 69.19 132 GLU A C 1
ATOM 1016 O O . GLU A 1 132 ? 43.012 -4.033 24.537 1.00 69.19 132 GLU A O 1
ATOM 1021 N N . PRO A 1 133 ? 43.165 -3.018 26.539 1.00 55.12 133 PRO A N 1
ATOM 1022 C CA . PRO A 1 133 ? 44.427 -2.356 26.225 1.00 55.12 133 PRO A CA 1
ATOM 1023 C C . PRO A 1 133 ? 45.535 -3.390 25.963 1.00 55.12 133 PRO A C 1
ATOM 1025 O O . PRO A 1 133 ? 46.029 -4.017 26.896 1.00 55.12 133 PRO A O 1
ATOM 1028 N N . GLY A 1 134 ? 45.951 -3.561 24.701 1.00 60.38 134 GLY A N 1
ATOM 1029 C CA . GLY A 1 134 ? 47.132 -4.373 24.358 1.00 60.38 134 GLY A CA 1
ATOM 1030 C C . GLY A 1 134 ? 47.119 -5.125 23.022 1.00 60.38 134 GLY A C 1
ATOM 1031 O O . GLY A 1 134 ? 48.165 -5.624 22.612 1.00 60.38 134 GLY A O 1
ATOM 1032 N N . ALA A 1 135 ? 45.998 -5.205 22.301 1.00 56.44 135 ALA A N 1
ATOM 1033 C CA . ALA A 1 135 ? 45.917 -6.004 21.071 1.00 56.44 135 ALA A CA 1
ATOM 1034 C C . ALA A 1 135 ? 46.346 -5.225 19.804 1.00 56.44 135 ALA A C 1
ATOM 1036 O O . ALA A 1 135 ? 45.525 -4.782 19.005 1.00 56.44 135 ALA A O 1
ATOM 1037 N N . THR A 1 136 ? 47.653 -5.071 19.574 1.00 52.16 136 THR A N 1
ATOM 1038 C CA . THR A 1 136 ? 48.236 -4.504 18.338 1.00 52.16 136 THR A CA 1
ATOM 1039 C C . THR A 1 136 ? 48.407 -5.561 17.242 1.00 52.16 136 THR A C 1
ATOM 1041 O O . THR A 1 136 ? 49.512 -5.824 16.766 1.00 52.16 136 THR A O 1
ATOM 1044 N N . LYS A 1 137 ? 47.312 -6.193 16.804 1.00 46.22 137 LYS A N 1
ATOM 1045 C CA . LYS A 1 137 ? 47.358 -7.157 15.693 1.00 46.22 137 LYS A CA 1
ATOM 1046 C C . LYS A 1 137 ? 46.437 -6.716 14.563 1.00 46.22 137 LYS A C 1
ATOM 1048 O O . LYS A 1 137 ? 45.244 -6.993 14.556 1.00 46.22 137 LYS A O 1
ATOM 1053 N N . VAL A 1 138 ? 47.015 -6.000 13.602 1.00 53.03 138 VAL A N 1
ATOM 1054 C CA . VAL A 1 138 ? 46.324 -5.606 12.370 1.00 53.03 138 VAL A CA 1
ATOM 1055 C C . VAL A 1 138 ? 46.213 -6.847 11.465 1.00 53.03 138 VAL A C 1
ATOM 1057 O O . VAL A 1 138 ? 47.247 -7.460 11.179 1.00 53.03 138 VAL A O 1
ATOM 1060 N N . PRO A 1 139 ? 45.010 -7.273 11.032 1.00 50.19 139 PRO A N 1
ATOM 1061 C CA . PRO A 1 139 ? 44.855 -8.467 10.204 1.00 50.19 139 PRO A CA 1
ATOM 1062 C C . PRO A 1 139 ? 45.440 -8.258 8.803 1.00 50.19 139 PRO A C 1
ATOM 1064 O O . PRO A 1 139 ? 45.268 -7.202 8.198 1.00 50.19 139 PRO A O 1
ATOM 1067 N N . SER A 1 140 ? 46.114 -9.280 8.276 1.00 60.50 140 SER A N 1
ATOM 1068 C CA . SER A 1 140 ? 46.610 -9.285 6.896 1.00 60.50 140 SER A CA 1
ATOM 1069 C C . SER A 1 140 ? 45.461 -9.412 5.890 1.00 60.50 140 SER A C 1
ATOM 1071 O O . SER A 1 140 ? 44.478 -10.112 6.138 1.00 60.50 140 SER A O 1
ATOM 1073 N N . PHE A 1 141 ? 45.600 -8.755 4.736 1.00 52.94 141 PHE A N 1
ATOM 1074 C CA . PHE A 1 141 ? 44.688 -8.910 3.601 1.00 52.94 141 PHE A CA 1
ATOM 1075 C C . PHE A 1 141 ? 44.693 -10.376 3.134 1.00 52.94 141 PHE A C 1
ATOM 1077 O O . PHE A 1 141 ? 45.750 -10.901 2.784 1.00 52.94 141 PHE A O 1
ATOM 1084 N N . ARG A 1 142 ? 43.536 -11.055 3.153 1.00 58.22 142 ARG A N 1
ATOM 1085 C CA . ARG A 1 142 ? 43.407 -12.457 2.713 1.00 58.22 142 ARG A CA 1
ATOM 1086 C C . ARG A 1 142 ? 42.744 -12.585 1.345 1.00 58.22 142 ARG A C 1
ATOM 1088 O O . ARG A 1 142 ? 41.788 -11.887 1.028 1.00 58.22 142 ARG A O 1
ATOM 1095 N N . GLU A 1 143 ? 43.287 -13.526 0.576 1.00 49.28 143 GLU A N 1
ATOM 1096 C CA . GLU A 1 143 ? 42.905 -13.905 -0.783 1.00 49.28 143 GLU A CA 1
ATOM 1097 C C . GLU A 1 143 ? 41.553 -14.640 -0.850 1.00 49.28 143 GLU A C 1
ATOM 1099 O O . GLU A 1 143 ? 41.199 -15.441 0.016 1.00 49.28 143 GLU A O 1
ATOM 1104 N N . HIS A 1 144 ? 40.812 -14.372 -1.928 1.00 43.44 144 HIS A N 1
ATOM 1105 C CA . HIS A 1 144 ? 39.443 -14.824 -2.176 1.00 43.44 144 HIS A CA 1
ATOM 1106 C C . HIS A 1 144 ? 39.307 -16.351 -2.329 1.00 43.44 144 HIS A C 1
ATOM 1108 O O . HIS A 1 144 ? 39.769 -16.943 -3.307 1.00 43.44 144 HIS A O 1
ATOM 1114 N N . GLY A 1 145 ? 38.583 -16.988 -1.405 1.00 44.88 145 GLY A N 1
ATOM 1115 C CA . GLY A 1 145 ? 38.110 -18.368 -1.532 1.00 44.88 145 GLY A CA 1
ATOM 1116 C C . GLY A 1 145 ? 36.683 -18.427 -2.088 1.00 44.88 145 GLY A C 1
ATOM 1117 O O . GLY A 1 145 ? 35.786 -17.773 -1.569 1.00 44.88 145 GLY A O 1
ATOM 1118 N N . LYS A 1 146 ? 36.462 -19.229 -3.137 1.00 46.03 146 LYS A N 1
ATOM 1119 C CA . LYS A 1 146 ? 35.148 -19.469 -3.763 1.00 46.03 146 LYS A CA 1
ATOM 1120 C C . LYS A 1 146 ? 34.205 -20.218 -2.805 1.00 46.03 146 LYS A C 1
ATOM 1122 O O . LYS A 1 146 ? 34.280 -21.443 -2.707 1.00 46.03 146 LYS A O 1
ATOM 1127 N N . GLY A 1 147 ? 33.322 -19.500 -2.114 1.00 43.34 147 GLY A N 1
ATOM 1128 C CA . GLY A 1 147 ? 32.266 -20.069 -1.270 1.00 43.34 147 GLY A CA 1
ATOM 1129 C C . GLY A 1 147 ? 30.979 -20.347 -2.054 1.00 43.34 147 GLY A C 1
ATOM 1130 O O . GLY A 1 147 ? 30.536 -19.524 -2.843 1.00 43.34 147 GLY A O 1
ATOM 1131 N N . LYS A 1 148 ? 30.377 -21.527 -1.852 1.00 45.81 148 LYS A N 1
ATOM 1132 C CA . LYS A 1 148 ? 29.048 -21.897 -2.370 1.00 45.81 148 LYS A CA 1
ATOM 1133 C C . LYS A 1 148 ? 27.956 -21.188 -1.556 1.00 45.81 148 LYS A C 1
ATOM 1135 O O . LYS A 1 148 ? 27.888 -21.389 -0.346 1.00 45.81 148 LYS A O 1
ATOM 1140 N N . HIS A 1 149 ? 27.082 -20.436 -2.223 1.00 49.38 149 HIS A N 1
ATOM 1141 C CA . HIS A 1 149 ? 25.951 -19.737 -1.608 1.00 49.38 149 HIS A CA 1
ATOM 1142 C C . HIS A 1 149 ? 24.916 -20.711 -1.010 1.00 49.38 149 HIS A C 1
ATOM 1144 O O . HIS A 1 149 ? 24.360 -21.557 -1.712 1.00 49.38 149 HIS A O 1
ATOM 1150 N N . LYS A 1 150 ? 24.620 -20.556 0.285 1.00 45.62 150 LYS A N 1
ATOM 1151 C CA . LYS A 1 150 ? 23.318 -20.900 0.876 1.00 45.62 150 LYS A CA 1
ATOM 1152 C C . LYS A 1 150 ? 22.495 -19.614 0.848 1.00 45.62 150 LYS A C 1
ATOM 1154 O O . LYS A 1 150 ? 22.904 -18.639 1.466 1.00 45.62 150 LYS A O 1
ATOM 1159 N N . GLY A 1 151 ? 21.388 -19.602 0.106 1.00 38.59 151 GLY A N 1
ATOM 1160 C CA . GLY A 1 151 ? 20.493 -18.448 0.041 1.00 38.59 151 GLY A CA 1
ATOM 1161 C C . GLY A 1 151 ? 19.945 -18.117 1.427 1.00 38.59 151 GLY A C 1
ATOM 1162 O O . GLY A 1 151 ? 19.225 -18.927 2.011 1.00 38.59 151 GLY A O 1
ATOM 1163 N N . HIS A 1 152 ? 20.322 -16.953 1.953 1.00 42.16 152 HIS A N 1
ATOM 1164 C CA . HIS A 1 152 ? 19.622 -16.336 3.069 1.00 42.16 152 HIS A CA 1
ATOM 1165 C C . HIS A 1 152 ? 18.214 -15.956 2.604 1.00 42.16 152 HIS A C 1
ATOM 1167 O O . HIS A 1 152 ? 18.028 -15.484 1.483 1.00 42.16 152 HIS A O 1
ATOM 1173 N N . GLY A 1 153 ? 17.229 -16.268 3.445 1.00 41.22 153 GLY A N 1
ATOM 1174 C CA . GLY A 1 153 ? 15.819 -16.048 3.170 1.00 41.22 153 GLY A CA 1
ATOM 1175 C C . GLY A 1 153 ? 15.527 -14.579 2.903 1.00 41.22 153 GLY A C 1
ATOM 1176 O O . GLY A 1 153 ? 15.957 -13.712 3.654 1.00 41.22 153 GLY A O 1
ATOM 1177 N N . ASP A 1 154 ? 14.795 -14.369 1.817 1.00 45.28 154 ASP A N 1
ATOM 1178 C CA . ASP A 1 154 ? 14.071 -13.167 1.421 1.00 45.28 154 ASP A CA 1
ATOM 1179 C C . ASP A 1 154 ? 13.320 -12.594 2.637 1.00 45.28 154 ASP A C 1
ATOM 1181 O O . ASP A 1 154 ? 12.238 -13.063 3.002 1.00 45.28 154 ASP A O 1
ATOM 1185 N N . GLU A 1 155 ? 13.937 -11.644 3.342 1.00 50.78 155 GLU A N 1
ATOM 1186 C CA . GLU A 1 155 ? 13.286 -10.882 4.402 1.00 50.78 155 GLU A CA 1
ATOM 1187 C C . GLU A 1 155 ? 12.249 -9.996 3.703 1.00 50.78 155 GLU A C 1
ATOM 1189 O O . GLU A 1 155 ? 12.546 -8.961 3.110 1.00 50.78 155 GLU A O 1
ATOM 1194 N N . ALA A 1 156 ? 11.039 -10.550 3.619 1.00 53.81 156 ALA A N 1
ATOM 1195 C CA . ALA A 1 156 ? 10.001 -10.165 2.682 1.00 53.81 156 ALA A CA 1
ATOM 1196 C C . ALA A 1 156 ? 9.740 -8.655 2.692 1.00 53.81 156 ALA A C 1
ATOM 1198 O O . ALA A 1 156 ? 9.179 -8.113 3.643 1.00 53.81 156 ALA A O 1
ATOM 1199 N N . SER A 1 157 ? 10.087 -7.995 1.586 1.00 72.12 157 SER A N 1
ATOM 1200 C CA . SER A 1 157 ? 9.714 -6.609 1.295 1.00 72.12 157 SER A CA 1
ATOM 1201 C C . SER A 1 157 ? 8.203 -6.386 1.493 1.00 72.12 157 SER A C 1
ATOM 1203 O O . SER A 1 157 ? 7.386 -6.702 0.625 1.00 72.12 157 SER A O 1
ATOM 1205 N N . GLY A 1 158 ? 7.806 -5.865 2.655 1.00 87.00 158 GLY A N 1
ATOM 1206 C CA . GLY A 1 158 ? 6.404 -5.631 2.999 1.00 87.00 158 GLY A CA 1
ATOM 1207 C C . GLY A 1 158 ? 5.723 -4.631 2.058 1.00 87.00 158 GLY A C 1
ATOM 1208 O O . GLY A 1 158 ? 6.363 -3.784 1.435 1.00 87.00 158 GLY A O 1
ATOM 1209 N N . LEU A 1 159 ? 4.402 -4.734 1.933 1.00 92.31 159 LEU A N 1
ATOM 1210 C CA . LEU A 1 159 ? 3.555 -3.738 1.287 1.00 92.31 159 LEU A CA 1
ATOM 1211 C C . LEU A 1 159 ? 3.146 -2.689 2.331 1.00 92.31 159 LEU A C 1
ATOM 1213 O O . LEU A 1 159 ? 2.462 -3.018 3.301 1.00 92.31 159 LEU A O 1
ATOM 1217 N N . LEU A 1 160 ? 3.537 -1.429 2.121 1.00 94.69 160 LEU A N 1
ATOM 1218 C CA . LEU A 1 160 ? 3.126 -0.316 2.978 1.00 94.69 160 LEU A CA 1
ATOM 1219 C C . LEU A 1 160 ? 1.622 -0.048 2.817 1.00 94.69 160 LEU A C 1
ATOM 1221 O O . LEU A 1 160 ? 1.150 0.244 1.715 1.00 94.69 160 LEU A O 1
ATOM 1225 N N . LEU A 1 161 ? 0.888 -0.111 3.926 1.00 96.69 161 LEU A N 1
ATOM 1226 C CA . LEU A 1 161 ? -0.516 0.269 4.036 1.00 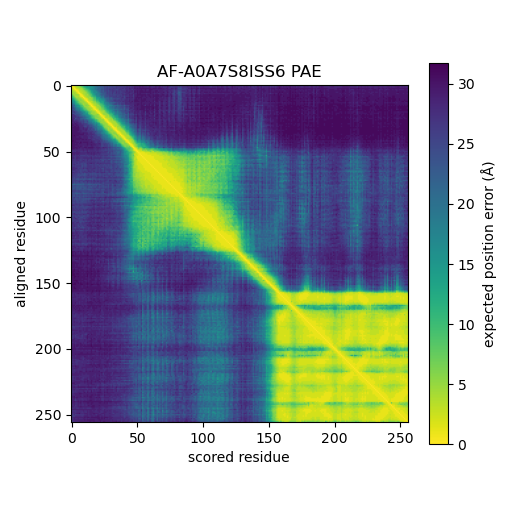96.69 161 LEU A CA 1
ATOM 1227 C C . LEU A 1 161 ? -0.638 1.599 4.783 1.00 96.69 161 LEU A C 1
ATOM 1229 O O . LEU A 1 161 ? -0.129 1.735 5.893 1.00 96.69 161 LEU A O 1
ATOM 1233 N N . THR A 1 162 ? -1.398 2.531 4.217 1.00 96.75 162 THR A N 1
ATOM 1234 C CA . THR A 1 162 ? -1.830 3.774 4.864 1.00 96.75 162 THR A CA 1
ATOM 1235 C C . THR A 1 162 ? -3.345 3.754 5.042 1.00 96.75 162 THR A C 1
ATOM 1237 O O . THR A 1 162 ? -4.095 3.605 4.084 1.00 96.75 162 THR A O 1
ATOM 1240 N N . VAL A 1 163 ? -3.821 3.905 6.271 1.00 96.44 163 VAL A N 1
ATOM 1241 C CA . VAL A 1 163 ? -5.243 3.918 6.619 1.00 96.44 163 VAL A CA 1
ATOM 1242 C C . VAL A 1 163 ? -5.700 5.366 6.751 1.00 96.44 163 VAL A C 1
ATOM 1244 O O . VAL A 1 163 ? -5.215 6.087 7.624 1.00 96.44 163 VAL A O 1
ATOM 1247 N N . ARG A 1 164 ? -6.651 5.773 5.906 1.00 95.12 164 ARG A N 1
ATOM 1248 C CA . ARG A 1 164 ? -7.240 7.115 5.886 1.00 95.12 164 ARG A CA 1
ATOM 1249 C C . ARG A 1 164 ? -8.689 7.065 6.350 1.00 95.12 164 ARG A C 1
ATOM 1251 O O . ARG A 1 164 ? -9.491 6.265 5.864 1.00 95.12 164 ARG A O 1
ATOM 1258 N N . ILE A 1 165 ? -9.046 7.950 7.273 1.00 94.56 165 ILE A N 1
ATOM 1259 C CA . ILE A 1 165 ? -10.396 8.010 7.835 1.00 94.56 165 ILE A CA 1
ATOM 1260 C C . ILE A 1 165 ? -11.243 9.005 7.043 1.00 94.56 165 ILE A C 1
ATOM 1262 O O . ILE A 1 165 ? -10.930 10.191 6.980 1.00 94.56 165 ILE A O 1
ATOM 1266 N N . LYS A 1 166 ? -12.348 8.536 6.460 1.00 93.19 166 LYS A N 1
ATOM 1267 C CA . LYS A 1 166 ? -13.316 9.381 5.752 1.00 93.19 166 LYS A CA 1
ATOM 1268 C C . LYS A 1 166 ? -14.429 9.798 6.713 1.00 93.19 166 LYS A C 1
ATOM 1270 O O . LYS A 1 166 ? -15.106 8.941 7.277 1.00 93.19 166 LYS A O 1
ATOM 1275 N N . GLY A 1 167 ? -14.623 11.107 6.873 1.00 85.44 167 GLY A N 1
ATOM 1276 C CA . GLY A 1 167 ? -15.643 11.685 7.760 1.00 85.44 167 GLY A CA 1
ATOM 1277 C C . GLY A 1 167 ? -15.171 11.990 9.185 1.00 85.44 167 GLY A C 1
ATOM 1278 O O . GLY A 1 167 ? -15.981 12.403 10.012 1.00 85.44 167 GLY A O 1
ATOM 1279 N N . ALA A 1 168 ? -13.879 11.817 9.487 1.00 75.44 168 ALA A N 1
ATOM 1280 C CA . ALA A 1 168 ? -13.33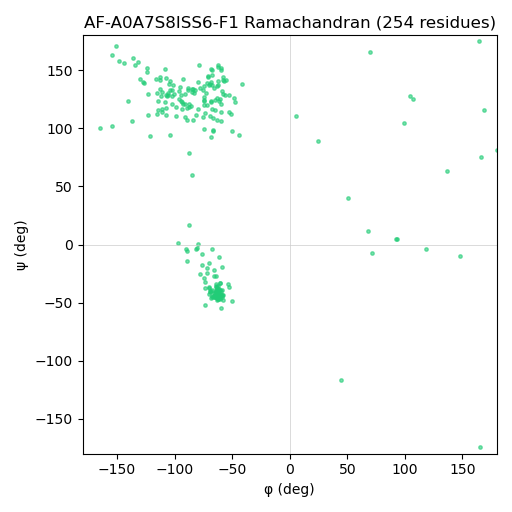1 12.267 10.761 1.00 75.44 168 ALA A CA 1
ATOM 1281 C C . ALA A 1 168 ? -13.307 13.800 10.857 1.00 75.44 168 ALA A C 1
ATOM 1283 O O . ALA A 1 168 ? -13.165 14.499 9.852 1.00 75.44 168 ALA A O 1
ATOM 1284 N N . LYS A 1 169 ? -13.413 14.309 12.090 1.00 72.94 169 LYS A N 1
ATOM 1285 C CA . LYS A 1 169 ? -13.143 15.719 12.399 1.00 72.94 169 LYS A CA 1
ATOM 1286 C C . LYS A 1 169 ? -11.694 16.053 12.018 1.00 72.94 169 LYS A C 1
ATOM 1288 O O . LYS A 1 169 ? -10.828 15.175 12.067 1.00 72.94 169 LYS A O 1
ATOM 1293 N N . GLU A 1 170 ? -11.440 17.305 11.637 1.00 67.31 170 GLU A N 1
ATOM 1294 C CA . GLU A 1 170 ? -10.088 17.799 11.345 1.00 67.31 170 GLU A CA 1
ATOM 1295 C C . GLU A 1 170 ? -9.116 17.384 12.464 1.00 67.31 170 GLU A C 1
ATOM 1297 O O . GLU A 1 170 ? -9.359 17.666 13.637 1.00 67.31 170 GLU A O 1
ATOM 1302 N N . GLY A 1 171 ? -8.047 16.661 12.110 1.00 68.50 171 GLY A N 1
ATOM 1303 C CA . GLY A 1 171 ? -7.029 16.191 13.060 1.00 68.50 171 GLY A CA 1
ATOM 1304 C C . GLY A 1 171 ? -6.869 14.673 13.189 1.00 68.50 171 GLY A C 1
ATOM 1305 O O . GLY A 1 171 ? -5.954 14.228 13.886 1.00 68.50 171 GLY A O 1
ATOM 1306 N N . ALA A 1 172 ? -7.686 13.859 12.510 1.00 81.56 172 ALA A N 1
ATOM 1307 C CA . ALA A 1 172 ? -7.405 12.427 12.404 1.00 81.56 172 ALA A CA 1
ATOM 1308 C C . ALA A 1 172 ? -6.064 12.190 11.691 1.00 81.56 172 ALA A C 1
ATOM 1310 O O . ALA A 1 172 ? -5.850 12.654 10.573 1.00 81.56 172 ALA A O 1
ATOM 1311 N N . LYS A 1 173 ? -5.159 11.469 12.358 1.00 86.19 173 LYS A N 1
ATOM 1312 C CA . LYS A 1 173 ? -3.861 11.093 11.792 1.00 86.19 173 LYS A CA 1
ATOM 1313 C C . LYS A 1 173 ? -4.004 9.818 10.971 1.00 86.19 173 LYS A C 1
ATOM 1315 O O . LYS A 1 173 ? -4.588 8.843 11.455 1.00 86.19 173 LYS A O 1
ATOM 1320 N N . ASP A 1 174 ? -3.420 9.832 9.777 1.00 89.75 174 ASP A N 1
ATOM 1321 C CA . ASP A 1 174 ? -3.234 8.631 8.968 1.00 89.75 174 ASP A CA 1
ATOM 1322 C C . ASP A 1 174 ? -2.420 7.596 9.772 1.00 89.75 174 ASP A C 1
ATOM 1324 O O . ASP A 1 174 ? -1.522 7.940 10.549 1.00 89.75 174 ASP A O 1
ATOM 1328 N N . GLN A 1 175 ? -2.786 6.321 9.642 1.00 91.31 175 GLN A N 1
ATOM 1329 C CA . GLN A 1 175 ? -2.131 5.211 10.343 1.00 91.31 175 GLN A CA 1
ATOM 1330 C C . GLN A 1 175 ? -1.402 4.331 9.337 1.00 91.31 175 GLN A C 1
ATOM 1332 O O . GLN A 1 175 ? -1.917 4.086 8.251 1.00 91.31 175 GLN A O 1
ATOM 1337 N N . HIS A 1 176 ? -0.221 3.838 9.703 1.00 92.88 176 HIS A N 1
ATOM 1338 C CA . HIS A 1 176 ? 0.607 3.030 8.811 1.00 92.88 176 HIS A CA 1
ATOM 1339 C C . HIS A 1 176 ? 0.790 1.615 9.354 1.00 92.88 176 HIS A C 1
ATOM 1341 O O . HIS A 1 176 ? 0.934 1.418 10.562 1.00 92.88 176 HIS A O 1
ATOM 1347 N N . ALA A 1 177 ? 0.801 0.638 8.453 1.00 93.31 177 ALA A N 1
ATOM 1348 C CA . ALA A 1 177 ? 1.090 -0.757 8.754 1.00 93.31 177 ALA A CA 1
ATOM 1349 C C . ALA A 1 177 ? 1.879 -1.399 7.606 1.00 93.31 177 ALA A C 1
ATOM 1351 O O . ALA A 1 177 ? 1.806 -0.948 6.464 1.00 93.31 177 ALA A O 1
ATOM 1352 N N . MET A 1 178 ? 2.617 -2.465 7.911 1.00 93.88 178 MET A N 1
ATOM 1353 C CA . MET A 1 178 ? 3.250 -3.316 6.904 1.00 93.88 178 MET A CA 1
ATOM 1354 C C . MET A 1 178 ? 2.413 -4.573 6.702 1.00 93.88 178 MET A C 1
ATOM 1356 O O . MET A 1 178 ? 2.050 -5.243 7.669 1.00 93.88 178 MET A O 1
ATOM 1360 N N . LEU A 1 179 ? 2.110 -4.881 5.445 1.00 95.25 179 LEU A N 1
ATOM 1361 C CA . LEU A 1 179 ? 1.422 -6.100 5.040 1.00 95.25 179 LEU A CA 1
ATOM 1362 C C . LEU A 1 179 ? 2.390 -7.040 4.331 1.00 95.25 179 LEU A C 1
ATOM 1364 O O . LEU A 1 179 ? 3.318 -6.612 3.648 1.00 95.25 179 LEU A O 1
ATOM 1368 N N . GLN A 1 180 ? 2.140 -8.335 4.434 1.00 95.12 180 GLN A N 1
ATOM 1369 C CA . GLN A 1 180 ? 2.776 -9.319 3.576 1.00 95.12 180 GLN A CA 1
ATOM 1370 C C . GLN A 1 180 ? 2.287 -9.143 2.136 1.00 95.12 180 GLN A C 1
ATOM 1372 O O . GLN A 1 180 ? 1.133 -8.779 1.885 1.00 95.12 180 GLN A O 1
ATOM 1377 N N . ARG A 1 181 ? 3.168 -9.404 1.167 1.00 94.19 181 ARG A N 1
ATOM 1378 C CA . ARG A 1 181 ? 2.779 -9.373 -0.245 1.00 94.19 181 ARG A CA 1
ATOM 1379 C C . ARG A 1 181 ? 1.852 -10.555 -0.562 1.00 94.19 181 ARG A C 1
ATOM 1381 O O . ARG A 1 181 ? 2.138 -11.674 -0.137 1.00 94.19 181 ARG A O 1
ATOM 1388 N N . PRO A 1 182 ? 0.776 -10.345 -1.338 1.00 95.06 182 PRO A N 1
ATOM 1389 C CA . PRO A 1 182 ? -0.060 -11.441 -1.817 1.00 95.06 182 PRO A CA 1
ATOM 1390 C C . PRO A 1 182 ? 0.745 -12.464 -2.629 1.00 95.06 182 PRO A C 1
ATOM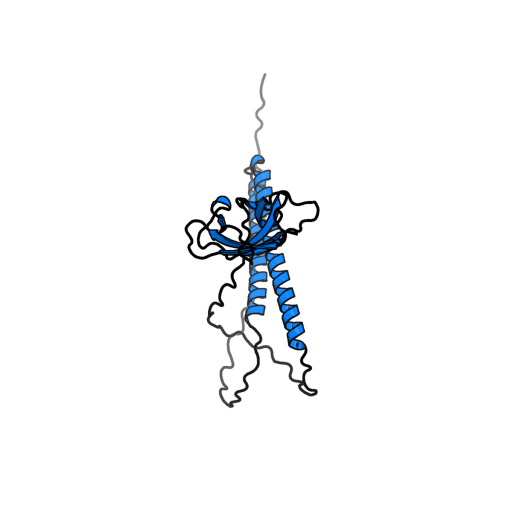 1392 O O . PRO A 1 182 ? 1.615 -12.086 -3.416 1.00 95.06 182 PRO A O 1
ATOM 1395 N N . LYS A 1 183 ? 0.409 -13.758 -2.512 1.00 93.25 183 LYS A N 1
ATOM 1396 C CA . LYS A 1 183 ? 1.083 -14.836 -3.273 1.00 93.25 183 LYS A CA 1
ATOM 1397 C C . LYS A 1 183 ? 0.831 -14.746 -4.787 1.00 93.25 183 LYS A C 1
ATOM 1399 O O . LYS A 1 183 ? 1.591 -15.299 -5.577 1.00 93.25 183 LYS A O 1
ATOM 1404 N N . LYS A 1 184 ? -0.247 -14.071 -5.197 1.00 94.38 184 LYS A N 1
ATOM 1405 C CA . LYS A 1 184 ? -0.636 -13.841 -6.597 1.00 94.38 184 LYS A CA 1
ATOM 1406 C C . LYS A 1 184 ? -0.789 -12.337 -6.858 1.00 94.38 184 LYS A C 1
ATOM 1408 O O . LYS A 1 184 ? -1.225 -11.627 -5.951 1.00 94.38 184 LYS A O 1
ATOM 1413 N N . PRO A 1 185 ? -0.506 -11.835 -8.076 1.00 93.88 185 PRO A N 1
ATOM 1414 C CA . PRO A 1 185 ? -0.789 -10.446 -8.437 1.00 93.88 185 PRO A CA 1
ATOM 1415 C C . PRO A 1 185 ? -2.256 -10.101 -8.152 1.00 93.88 185 PRO A C 1
ATOM 1417 O O . PRO A 1 185 ? -3.158 -10.673 -8.760 1.00 93.88 185 PRO A O 1
ATOM 1420 N N . THR A 1 186 ? -2.480 -9.199 -7.198 1.00 95.44 186 THR A N 1
ATOM 1421 C CA . THR A 1 186 ? -3.809 -8.871 -6.665 1.00 95.44 186 THR A CA 1
ATOM 1422 C C . THR A 1 186 ? -4.054 -7.383 -6.848 1.00 95.44 186 THR A C 1
ATOM 1424 O O . THR A 1 186 ? -3.204 -6.563 -6.496 1.00 95.44 186 THR A O 1
ATOM 1427 N N . ARG A 1 187 ? -5.202 -7.023 -7.423 1.00 96.38 187 ARG A N 1
ATOM 1428 C CA . ARG A 1 187 ? -5.610 -5.620 -7.550 1.00 96.38 187 ARG A CA 1
ATOM 1429 C C . ARG A 1 187 ? -6.170 -5.102 -6.219 1.00 96.38 187 ARG A C 1
ATOM 1431 O O . ARG A 1 187 ? -6.704 -5.905 -5.455 1.00 96.38 187 ARG A O 1
ATOM 1438 N N . PRO A 1 188 ? -6.114 -3.788 -5.938 1.00 97.12 188 PRO A N 1
ATOM 1439 C CA . PRO A 1 188 ? -6.658 -3.234 -4.699 1.00 97.12 188 PRO A CA 1
ATOM 1440 C C . PRO A 1 188 ? -8.120 -3.624 -4.442 1.00 97.12 188 PRO A C 1
ATOM 1442 O O . PRO A 1 188 ? -8.473 -3.944 -3.314 1.00 97.12 188 PRO A O 1
ATOM 1445 N N . GLU A 1 189 ? -8.960 -3.708 -5.477 1.00 97.25 189 GLU A N 1
ATOM 1446 C CA . GLU A 1 189 ? -10.387 -4.041 -5.338 1.00 97.25 189 GLU A CA 1
ATOM 1447 C C . GLU A 1 189 ? -10.638 -5.504 -4.943 1.00 97.25 189 GLU A C 1
ATOM 1449 O O . GLU A 1 189 ? -11.742 -5.857 -4.531 1.00 97.25 189 GLU A O 1
ATOM 1454 N N . GLN A 1 190 ? -9.624 -6.359 -5.085 1.00 97.44 190 GLN A N 1
ATOM 1455 C CA . GLN A 1 190 ? -9.659 -7.760 -4.670 1.00 97.44 190 GLN A CA 1
ATOM 1456 C C . GLN A 1 190 ? -9.206 -7.940 -3.217 1.00 97.44 190 GLN A C 1
ATOM 1458 O O .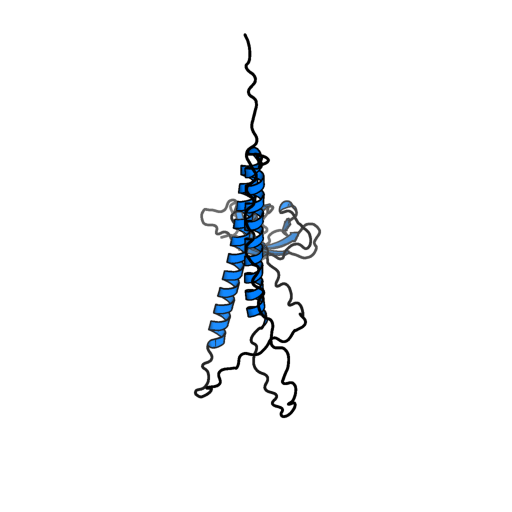 GLN A 1 190 ? -9.255 -9.052 -2.693 1.00 97.44 190 GLN A O 1
ATOM 1463 N N . LEU A 1 191 ? -8.749 -6.872 -2.560 1.00 97.56 191 LEU A N 1
ATOM 1464 C CA . LEU A 1 191 ? -8.454 -6.901 -1.139 1.00 97.56 191 LEU A CA 1
ATOM 1465 C C . LEU A 1 191 ? -9.745 -6.764 -0.344 1.00 97.56 191 LEU A C 1
ATOM 1467 O O . LEU A 1 191 ? -10.643 -5.985 -0.670 1.00 97.56 191 LEU A O 1
ATOM 1471 N N . SER A 1 192 ? -9.822 -7.525 0.734 1.00 97.44 192 SER A N 1
ATOM 1472 C CA . SER A 1 192 ? -10.931 -7.470 1.669 1.00 97.44 192 SER A CA 1
ATOM 1473 C C . SER A 1 192 ? -10.403 -7.380 3.088 1.00 97.44 192 SER A C 1
ATOM 1475 O O . SER A 1 192 ? -9.263 -7.741 3.379 1.00 97.44 192 SER A O 1
ATOM 1477 N N . VAL A 1 193 ? -11.236 -6.860 3.979 1.00 97.31 193 VAL A N 1
ATOM 1478 C CA . VAL A 1 193 ? -10.939 -6.820 5.403 1.00 97.31 193 VAL A CA 1
ATOM 1479 C C . VAL A 1 193 ? -12.100 -7.431 6.161 1.00 97.31 193 VAL A C 1
ATOM 1481 O O . VAL A 1 193 ? -13.264 -7.204 5.819 1.00 97.31 193 VAL A O 1
ATOM 1484 N N . THR A 1 194 ? -11.796 -8.206 7.196 1.00 96.12 194 THR A N 1
ATOM 1485 C CA . THR A 1 194 ? -12.832 -8.678 8.117 1.00 96.12 194 THR A CA 1
ATOM 1486 C C . THR A 1 194 ? -13.529 -7.482 8.764 1.00 96.12 194 THR A C 1
ATOM 1488 O O . THR A 1 194 ? -12.890 -6.442 8.954 1.00 96.12 194 THR A O 1
ATOM 1491 N N . PRO A 1 195 ? -14.806 -7.614 9.167 1.00 95.69 195 PRO A N 1
ATOM 1492 C CA . PRO A 1 195 ? -15.508 -6.548 9.868 1.00 95.69 195 PRO A CA 1
ATOM 1493 C C . PRO A 1 195 ? -14.667 -5.988 11.014 1.00 95.69 195 PRO A C 1
ATOM 1495 O O . PRO A 1 195 ? -14.199 -6.737 11.870 1.00 95.69 195 PRO A O 1
ATOM 1498 N N . LEU A 1 196 ? -14.469 -4.671 11.011 1.00 95.69 196 LEU A N 1
ATOM 1499 C CA . LEU A 1 196 ? -13.682 -3.989 12.027 1.00 95.69 196 LEU A CA 1
ATOM 1500 C C . LEU A 1 196 ? -14.429 -4.020 13.359 1.00 95.69 196 LEU A C 1
ATOM 1502 O O . LEU A 1 196 ? -15.462 -3.362 13.530 1.00 95.69 196 LEU A O 1
ATOM 1506 N N . THR A 1 197 ? -13.902 -4.786 14.306 1.00 94.94 197 THR A N 1
ATOM 1507 C CA . THR A 1 197 ? -14.466 -4.936 15.650 1.00 94.94 197 THR A CA 1
ATOM 1508 C C . THR A 1 197 ? -13.608 -4.208 16.668 1.00 94.94 197 THR A C 1
ATOM 1510 O O . THR A 1 197 ? -12.379 -4.218 16.561 1.00 94.94 197 THR A O 1
ATOM 1513 N N . THR A 1 198 ? -14.230 -3.600 17.680 1.00 93.94 198 THR A N 1
ATOM 1514 C CA . THR A 1 198 ? -13.470 -3.095 18.827 1.00 93.94 198 THR A CA 1
ATOM 1515 C C . THR A 1 198 ? -12.762 -4.234 19.547 1.00 93.94 198 THR A C 1
ATOM 1517 O O . THR A 1 198 ? -13.246 -5.366 19.562 1.00 93.94 198 THR A O 1
ATOM 1520 N N . ARG A 1 199 ? -11.640 -3.926 20.206 1.00 86.62 199 ARG A N 1
ATOM 1521 C CA . ARG A 1 199 ? -10.955 -4.882 21.093 1.00 86.62 199 ARG A CA 1
ATOM 1522 C C . ARG A 1 199 ? -11.891 -5.463 22.163 1.00 86.62 199 ARG A C 1
ATOM 1524 O O . ARG A 1 199 ? -11.774 -6.636 22.494 1.00 86.62 199 ARG A O 1
ATOM 1531 N N . ASP A 1 200 ? -12.844 -4.663 22.639 1.00 82.19 200 ASP A N 1
ATOM 1532 C CA . ASP A 1 200 ? -13.843 -5.081 23.630 1.00 82.19 200 ASP A CA 1
ATOM 1533 C C . ASP A 1 200 ? -15.034 -5.843 23.014 1.00 82.19 200 ASP A C 1
ATOM 1535 O O . ASP A 1 200 ? -15.944 -6.253 23.731 1.00 82.19 200 ASP A O 1
ATOM 1539 N N . GLY A 1 201 ? -15.091 -5.978 21.683 1.00 79.69 201 GLY A N 1
ATOM 1540 C CA . GLY A 1 201 ? -16.122 -6.706 20.933 1.00 79.69 201 GLY A CA 1
ATOM 1541 C C . GLY A 1 201 ? -17.513 -6.057 20.892 1.00 79.69 201 GLY A C 1
ATOM 1542 O O . GLY A 1 201 ? -18.384 -6.526 20.162 1.00 79.69 201 GLY A O 1
ATOM 1543 N N . LYS A 1 202 ? -17.743 -4.980 21.651 1.00 82.19 202 LYS A N 1
ATOM 1544 C CA . LYS A 1 202 ? -19.073 -4.367 21.828 1.00 82.19 202 LYS A CA 1
ATOM 1545 C C . LYS A 1 202 ? -19.542 -3.505 20.656 1.00 82.19 202 LYS A C 1
ATOM 1547 O O . LYS A 1 202 ? -20.745 -3.338 20.487 1.00 82.19 202 LYS A O 1
ATOM 1552 N N . ALA A 1 203 ? -18.625 -2.951 19.863 1.00 86.19 203 ALA A N 1
ATOM 1553 C CA . ALA A 1 203 ? -18.968 -2.083 18.742 1.00 86.19 203 ALA A CA 1
ATOM 1554 C C . ALA A 1 203 ? -18.322 -2.583 17.447 1.00 86.19 203 ALA A C 1
ATOM 1556 O O . ALA A 1 203 ? -17.165 -3.011 17.420 1.00 86.19 203 ALA A O 1
ATOM 1557 N N . LYS A 1 204 ? -19.093 -2.518 16.361 1.00 90.12 204 LYS A N 1
ATOM 1558 C CA . LYS A 1 204 ? -18.641 -2.815 15.001 1.00 90.12 204 LYS A CA 1
ATOM 1559 C C . LYS A 1 204 ? -18.658 -1.532 14.192 1.00 90.12 204 LYS A C 1
ATOM 1561 O O . LYS A 1 204 ? -19.544 -0.699 14.387 1.00 90.12 204 LYS A O 1
ATOM 1566 N N . LEU A 1 205 ? -17.698 -1.381 13.290 1.00 90.00 205 LEU A N 1
ATOM 1567 C CA . LEU A 1 205 ? -17.733 -0.301 12.318 1.00 90.00 205 LEU A CA 1
ATOM 1568 C C . LEU A 1 205 ? -18.570 -0.755 11.105 1.00 90.00 205 LEU A C 1
ATOM 1570 O O . LEU A 1 205 ? -18.200 -1.743 10.471 1.00 90.00 205 LEU A O 1
ATOM 1574 N N . PRO A 1 206 ? -19.688 -0.084 10.771 1.00 84.31 206 PRO A N 1
ATOM 1575 C CA . PRO A 1 206 ? -20.582 -0.529 9.695 1.00 84.31 206 PRO A CA 1
ATOM 1576 C C . PRO A 1 206 ? -20.047 -0.236 8.281 1.00 84.31 206 PRO A C 1
ATOM 1578 O O . PRO A 1 206 ? -20.637 -0.667 7.294 1.00 84.31 206 PRO A O 1
ATOM 1581 N N . GLY A 1 207 ? -18.952 0.517 8.166 1.00 87.75 207 GLY A N 1
ATOM 1582 C CA . GLY A 1 207 ? -18.391 0.956 6.895 1.00 87.75 207 GLY A CA 1
ATOM 1583 C C . GLY A 1 207 ? -17.671 -0.147 6.119 1.00 87.75 207 GLY A C 1
ATOM 1584 O O . GLY A 1 207 ? -16.854 -0.876 6.681 1.00 87.75 207 GLY A O 1
ATOM 1585 N N . LYS A 1 208 ? -17.911 -0.221 4.802 1.00 94.62 208 LYS A N 1
ATOM 1586 C CA . LYS A 1 208 ? -17.055 -0.988 3.888 1.00 94.62 208 LYS A CA 1
ATOM 1587 C C . LYS A 1 208 ? -15.736 -0.238 3.702 1.00 94.62 208 LYS A C 1
ATOM 1589 O O . LYS A 1 208 ? -15.744 0.957 3.421 1.00 94.62 208 LYS A O 1
ATOM 1594 N N . VAL A 1 209 ? -14.623 -0.943 3.863 1.00 97.12 209 VAL A N 1
ATOM 1595 C CA . VAL A 1 209 ? -13.283 -0.392 3.636 1.00 97.12 209 VAL A CA 1
ATOM 1596 C C . VAL A 1 209 ? -12.958 -0.476 2.153 1.00 97.12 209 VAL A C 1
ATOM 1598 O O . VAL A 1 209 ? -13.148 -1.522 1.531 1.00 97.12 209 VAL A O 1
ATOM 1601 N N . GLU A 1 210 ? -12.499 0.636 1.591 1.00 98.00 210 GLU A N 1
ATOM 1602 C CA . GLU A 1 210 ? -12.120 0.747 0.185 1.00 98.00 210 GLU A CA 1
ATOM 1603 C C . GLU A 1 210 ? -10.601 0.794 0.073 1.00 98.00 210 GLU A C 1
ATOM 1605 O O . GLU A 1 210 ? -9.952 1.604 0.732 1.00 98.00 210 GLU A O 1
ATOM 1610 N N . PHE A 1 211 ? -10.036 -0.065 -0.769 1.00 98.00 211 PHE A N 1
ATOM 1611 C CA . PHE A 1 211 ? -8.605 -0.100 -1.029 1.00 98.00 211 PHE A CA 1
ATOM 1612 C C . PHE A 1 211 ? -8.301 0.568 -2.369 1.00 98.00 211 PHE A C 1
ATOM 1614 O O . PHE A 1 211 ? -8.935 0.267 -3.378 1.00 98.00 211 PHE A O 1
ATOM 1621 N N . SER A 1 212 ? -7.307 1.447 -2.389 1.00 97.62 212 SER A N 1
ATOM 1622 C CA . SER A 1 212 ? -6.767 2.058 -3.603 1.00 97.62 212 SER A CA 1
ATOM 1623 C C . SER A 1 212 ? -5.243 2.069 -3.556 1.00 97.62 212 SER A C 1
ATOM 1625 O O . SER A 1 212 ? -4.642 1.922 -2.495 1.00 97.62 212 SER A O 1
ATOM 1627 N N . PHE A 1 213 ? -4.597 2.205 -4.711 1.00 95.12 213 PHE A N 1
ATOM 1628 C CA . PHE A 1 213 ? -3.150 2.387 -4.778 1.00 95.12 213 PHE A CA 1
ATOM 1629 C C . PHE A 1 213 ? -2.844 3.857 -5.046 1.00 95.12 213 PHE A C 1
ATOM 1631 O O . PHE A 1 213 ? -3.380 4.429 -5.997 1.00 95.12 213 PHE A O 1
ATOM 1638 N N . ASP A 1 214 ? -1.991 4.462 -4.226 1.00 94.00 214 ASP A N 1
ATOM 1639 C CA . ASP A 1 214 ? -1.552 5.843 -4.409 1.00 94.00 214 ASP A CA 1
ATOM 1640 C C . ASP A 1 214 ? -0.054 5.858 -4.716 1.00 94.00 214 ASP A C 1
ATOM 1642 O O . ASP A 1 214 ? 0.792 5.467 -3.906 1.00 94.00 214 ASP A O 1
ATOM 1646 N N . VAL A 1 215 ? 0.259 6.311 -5.930 1.00 87.19 215 VAL A N 1
ATOM 1647 C CA . VAL A 1 215 ? 1.624 6.383 -6.458 1.00 87.19 215 VAL A CA 1
ATOM 1648 C C . VAL A 1 215 ? 2.467 7.392 -5.674 1.00 87.19 215 VAL A C 1
ATOM 1650 O O . VAL A 1 215 ? 3.675 7.209 -5.564 1.00 87.19 215 VAL A O 1
ATOM 1653 N N . SER A 1 216 ? 1.848 8.415 -5.080 1.00 86.69 216 SER A N 1
ATOM 1654 C CA . SER A 1 216 ? 2.541 9.482 -4.346 1.00 86.69 216 SER A CA 1
ATOM 1655 C C . SER A 1 216 ? 3.192 8.965 -3.065 1.00 86.69 216 SER A C 1
ATOM 1657 O O . SER A 1 216 ? 4.306 9.356 -2.734 1.00 86.69 216 SER A O 1
ATOM 1659 N N . ILE A 1 217 ? 2.508 8.055 -2.366 1.00 83.50 217 ILE A N 1
ATOM 1660 C CA . ILE A 1 217 ? 3.023 7.382 -1.163 1.00 83.50 217 ILE A CA 1
ATOM 1661 C C . ILE A 1 217 ? 3.611 5.999 -1.465 1.00 83.50 217 ILE A C 1
ATOM 1663 O O . ILE A 1 217 ? 4.033 5.301 -0.547 1.00 83.50 217 ILE A O 1
ATOM 1667 N N . MET A 1 218 ? 3.606 5.593 -2.740 1.00 83.56 218 MET A N 1
ATOM 1668 C CA . MET A 1 218 ? 4.066 4.284 -3.208 1.00 83.56 218 MET A CA 1
ATOM 1669 C C . MET A 1 218 ? 3.470 3.104 -2.434 1.00 83.56 218 MET A C 1
ATOM 1671 O O . MET A 1 218 ? 4.159 2.132 -2.122 1.00 83.56 218 MET A O 1
ATOM 1675 N N . GLY A 1 219 ? 2.188 3.198 -2.098 1.00 93.50 219 GLY A N 1
ATOM 1676 C CA . GLY A 1 219 ? 1.582 2.304 -1.126 1.00 93.50 219 GLY A CA 1
ATOM 1677 C C . GLY A 1 219 ? 0.102 2.068 -1.358 1.00 93.50 219 GLY A C 1
ATOM 1678 O O . GLY A 1 219 ? -0.561 2.713 -2.175 1.00 93.50 219 GLY A O 1
ATOM 1679 N N . LEU A 1 220 ? -0.410 1.108 -0.602 1.00 96.81 220 LEU A N 1
ATOM 1680 C CA . LEU A 1 220 ? -1.826 0.804 -0.541 1.00 96.81 220 LEU A CA 1
ATOM 1681 C C . LEU A 1 220 ? -2.504 1.776 0.431 1.00 96.81 220 LEU A C 1
ATOM 1683 O O . LEU A 1 220 ? -2.032 1.967 1.550 1.00 96.81 220 LEU A O 1
ATOM 1687 N N . VAL A 1 221 ? -3.623 2.368 0.032 1.00 97.69 221 VAL A N 1
ATOM 1688 C CA . VAL A 1 221 ? -4.458 3.226 0.875 1.00 97.69 221 VAL A CA 1
ATOM 1689 C C . VAL A 1 221 ? -5.751 2.491 1.206 1.00 97.69 221 VAL A C 1
ATOM 1691 O O . VAL A 1 221 ? -6.497 2.121 0.304 1.00 97.69 221 VAL A O 1
ATOM 1694 N N . ALA A 1 222 ? -6.044 2.306 2.492 1.00 97.88 222 ALA A N 1
ATOM 1695 C CA . ALA A 1 222 ? -7.346 1.850 2.972 1.00 97.88 222 ALA A CA 1
ATOM 1696 C C . ALA A 1 222 ? -8.170 3.050 3.448 1.00 97.88 222 ALA A C 1
ATOM 1698 O O . ALA A 1 222 ? -7.872 3.652 4.479 1.00 97.88 222 ALA A O 1
ATOM 1699 N N . THR A 1 223 ? -9.224 3.390 2.713 1.00 97.19 223 THR A N 1
ATOM 1700 C CA . THR A 1 223 ? -10.180 4.428 3.100 1.00 97.19 223 THR A CA 1
ATOM 1701 C C . THR A 1 223 ? -11.293 3.808 3.931 1.00 97.19 223 THR A C 1
ATOM 1703 O O . THR A 1 223 ? -12.048 2.961 3.451 1.00 97.19 223 THR A O 1
ATOM 1706 N N . VAL A 1 224 ? -11.410 4.242 5.185 1.00 96.69 224 VAL A N 1
ATOM 1707 C CA . VAL A 1 224 ? -12.406 3.729 6.125 1.00 96.69 224 VAL A CA 1
ATOM 1708 C C . VAL A 1 224 ? -13.450 4.809 6.419 1.00 96.69 224 VAL A C 1
ATOM 1710 O O . VAL A 1 224 ? -13.110 5.824 7.033 1.00 96.69 224 VAL A O 1
ATOM 1713 N N . PRO A 1 225 ? -14.721 4.626 6.019 1.00 95.69 225 PRO A N 1
ATOM 1714 C CA . PRO A 1 225 ? -15.786 5.541 6.399 1.00 95.69 225 PRO A CA 1
ATOM 1715 C C . PRO A 1 225 ? -16.171 5.320 7.865 1.00 95.69 225 PRO A C 1
ATOM 1717 O O . PRO A 1 225 ? -16.599 4.229 8.249 1.00 95.69 225 PRO A O 1
ATOM 1720 N N . VAL A 1 226 ? -16.027 6.363 8.684 1.00 93.75 226 VAL A N 1
ATOM 1721 C CA . VAL A 1 226 ? -16.389 6.340 10.107 1.00 93.75 226 VAL A CA 1
ATOM 1722 C C . VAL A 1 226 ? -17.613 7.238 10.313 1.00 93.75 226 VAL A C 1
ATOM 1724 O O . VAL A 1 226 ? -17.524 8.441 10.062 1.00 93.75 226 VAL A O 1
ATOM 1727 N N . PRO A 1 227 ? -18.768 6.688 10.735 1.00 92.50 227 PRO A N 1
ATOM 1728 C CA . PRO A 1 227 ? -19.972 7.484 10.937 1.00 92.50 227 PRO A CA 1
ATOM 1729 C C . PRO A 1 227 ? -19.815 8.453 12.116 1.00 92.50 227 PRO A C 1
ATOM 1731 O O . PRO A 1 227 ? -19.127 8.170 13.101 1.00 92.50 227 PRO A O 1
ATOM 1734 N N . SER A 1 228 ? -20.503 9.595 12.044 1.00 90.56 228 SER A N 1
ATOM 1735 C CA . SER A 1 228 ? -20.571 10.547 13.154 1.00 90.56 228 SER A CA 1
ATOM 1736 C C . SER A 1 228 ? -21.209 9.886 14.377 1.00 90.56 228 SER A C 1
ATOM 1738 O O . SER A 1 228 ? -22.323 9.373 14.286 1.00 90.56 228 SER A O 1
ATOM 1740 N N . GLY A 1 229 ? -20.521 9.915 15.519 1.00 89.38 229 GLY A N 1
ATOM 1741 C CA . GLY A 1 229 ? -20.989 9.277 16.755 1.00 89.38 229 GLY A CA 1
ATOM 1742 C C . GLY A 1 229 ? -20.475 7.853 16.972 1.00 89.38 229 GLY A C 1
ATOM 1743 O O . GLY A 1 229 ? -20.861 7.225 17.956 1.00 89.38 229 GLY A O 1
ATOM 1744 N N . GLN A 1 230 ? -19.586 7.343 16.108 1.00 91.31 230 GLN A N 1
ATOM 1745 C CA . GLN A 1 230 ? -18.864 6.107 16.403 1.00 91.31 230 GLN A CA 1
ATOM 1746 C C . GLN A 1 230 ? -18.086 6.263 17.726 1.00 91.31 230 GLN A C 1
ATOM 1748 O O . GLN A 1 230 ? -17.352 7.243 17.876 1.00 91.31 230 GLN A O 1
ATOM 1753 N N . PRO A 1 231 ? -18.208 5.322 18.681 1.00 91.00 231 PRO A N 1
ATOM 1754 C CA . PRO A 1 231 ? -17.472 5.406 19.933 1.00 91.00 231 PRO A CA 1
ATOM 1755 C C . PRO A 1 231 ? -15.964 5.362 19.682 1.00 91.00 231 PRO A C 1
ATOM 1757 O O . PRO A 1 231 ? -15.473 4.551 18.884 1.00 91.00 231 PRO A O 1
ATOM 1760 N N . ALA A 1 232 ? -15.245 6.225 20.401 1.00 90.94 232 ALA A N 1
ATOM 1761 C CA . ALA A 1 232 ? -13.792 6.215 20.429 1.00 90.94 232 ALA A CA 1
ATOM 1762 C C . ALA A 1 232 ? -13.284 4.837 20.878 1.00 90.94 232 ALA A C 1
ATOM 1764 O O . ALA A 1 232 ? -13.861 4.192 21.755 1.00 90.94 232 ALA A O 1
ATOM 1765 N N . GLY A 1 233 ? -12.214 4.365 20.252 1.00 92.12 233 GLY A N 1
ATOM 1766 C CA . GLY A 1 233 ? -11.674 3.039 20.501 1.00 92.12 233 GLY A CA 1
ATOM 1767 C C . GLY A 1 233 ? -10.701 2.579 19.425 1.00 92.12 233 GLY A C 1
ATOM 1768 O O . GLY A 1 233 ? -10.475 3.242 18.414 1.00 92.12 233 GLY A O 1
ATOM 1769 N N . THR A 1 234 ? -10.110 1.410 19.661 1.00 93.69 234 THR A N 1
ATOM 1770 C CA . THR A 1 234 ? -9.266 0.729 18.675 1.00 93.69 234 THR A CA 1
ATOM 1771 C C . THR A 1 234 ? -10.061 -0.395 18.030 1.00 93.69 234 THR A C 1
ATOM 1773 O O . THR A 1 234 ? -10.528 -1.307 18.718 1.00 93.69 234 THR A O 1
ATOM 1776 N N . TYR A 1 235 ? -10.196 -0.316 16.713 1.00 95.00 235 TYR A N 1
ATOM 1777 C CA . TYR A 1 235 ? -10.850 -1.300 15.869 1.00 95.00 235 TYR A CA 1
ATOM 1778 C C . TYR A 1 235 ? -9.788 -2.093 15.120 1.00 95.00 235 TYR A C 1
ATOM 1780 O O . TYR A 1 235 ? -8.803 -1.520 14.653 1.00 95.00 235 TYR A O 1
ATOM 1788 N N . VAL A 1 236 ? -9.975 -3.405 15.019 1.00 95.69 236 VAL A N 1
ATOM 1789 C CA . VAL A 1 236 ? -9.010 -4.298 14.371 1.00 95.69 236 VAL A CA 1
ATOM 1790 C C . VAL A 1 236 ? -9.725 -5.180 13.358 1.00 95.69 236 VAL A C 1
ATOM 1792 O O . VAL A 1 236 ? -10.856 -5.609 13.588 1.00 95.69 236 VAL A O 1
ATOM 1795 N N . GLY A 1 237 ? -9.063 -5.441 12.235 1.00 96.19 237 GLY A N 1
ATOM 1796 C CA . GLY A 1 237 ? -9.488 -6.416 11.237 1.00 96.19 237 GLY A CA 1
ATOM 1797 C C . GLY A 1 237 ? -8.290 -7.048 10.544 1.00 96.19 237 GLY A C 1
ATOM 1798 O O . GLY A 1 237 ? -7.194 -6.495 10.541 1.00 96.19 237 GLY A O 1
ATOM 1799 N N . GLN A 1 238 ? -8.495 -8.223 9.972 1.00 97.38 238 GLN A N 1
ATOM 1800 C CA . GLN A 1 238 ? -7.505 -8.941 9.178 1.00 97.38 238 GLN A CA 1
ATOM 1801 C C . GLN A 1 238 ? -7.729 -8.636 7.699 1.00 97.38 238 GLN A C 1
ATOM 1803 O O . GLN A 1 238 ? -8.874 -8.634 7.242 1.00 97.38 238 GLN A O 1
ATOM 1808 N N . ILE A 1 239 ? -6.648 -8.369 6.967 1.00 97.81 239 ILE A N 1
ATOM 1809 C CA . ILE A 1 239 ? -6.687 -8.095 5.528 1.00 97.81 239 ILE A CA 1
ATOM 1810 C C . ILE A 1 239 ? -6.387 -9.382 4.764 1.00 97.81 239 ILE A C 1
ATOM 1812 O O . ILE A 1 239 ? -5.396 -10.049 5.051 1.00 97.81 239 ILE A O 1
ATOM 1816 N N . TYR A 1 240 ? -7.204 -9.682 3.761 1.00 97.94 240 TYR A N 1
ATOM 1817 C CA . TYR A 1 240 ? -7.083 -10.840 2.881 1.00 97.94 240 TYR A CA 1
ATOM 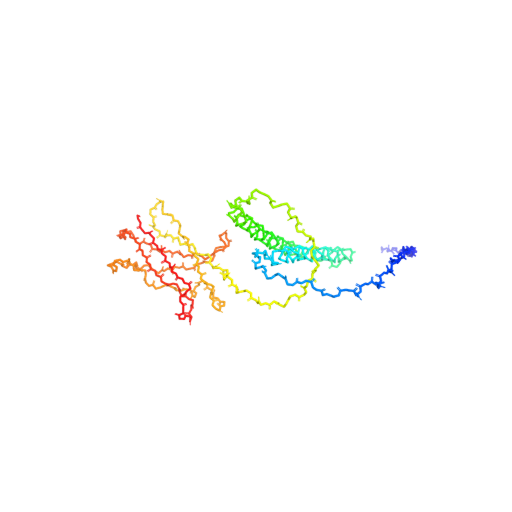1818 C C . TYR A 1 240 ? -7.006 -10.395 1.416 1.00 97.94 240 TYR A C 1
ATOM 1820 O O . TYR A 1 240 ? -7.562 -9.359 1.043 1.00 97.94 240 TYR A O 1
ATOM 1828 N N . ALA A 1 241 ? -6.339 -11.190 0.579 1.00 97.38 241 ALA A N 1
ATOM 1829 C CA . ALA A 1 241 ? -6.291 -11.002 -0.871 1.00 97.38 241 ALA A CA 1
ATOM 1830 C C . ALA A 1 241 ? -7.134 -12.064 -1.580 1.00 97.38 241 ALA A C 1
ATOM 1832 O O . ALA A 1 241 ? -6.733 -13.222 -1.606 1.00 97.38 241 ALA A O 1
ATOM 1833 N N . GLY A 1 242 ? -8.249 -11.666 -2.200 1.00 92.81 242 GLY A N 1
ATOM 1834 C CA . GLY A 1 242 ? -9.085 -12.528 -3.043 1.00 92.81 242 GLY A CA 1
ATOM 1835 C C . GLY A 1 242 ? -9.336 -13.911 -2.436 1.00 92.81 242 GLY A C 1
ATOM 1836 O O . GLY A 1 242 ? -9.915 -14.019 -1.360 1.00 92.81 242 GLY A O 1
ATOM 1837 N N . ASP A 1 243 ? -8.846 -14.943 -3.125 1.00 91.94 243 ASP A N 1
ATOM 1838 C CA . ASP A 1 243 ? -9.013 -16.359 -2.766 1.00 91.94 243 ASP A CA 1
ATOM 1839 C C . ASP A 1 243 ? -7.925 -16.894 -1.806 1.00 91.94 243 ASP A C 1
ATOM 1841 O O . ASP A 1 243 ? -7.679 -18.099 -1.753 1.00 91.94 243 ASP A O 1
ATOM 1845 N N . GLN A 1 244 ? -7.175 -16.025 -1.122 1.00 95.00 244 GLN A N 1
ATOM 1846 C CA . GLN A 1 244 ? -6.132 -16.435 -0.181 1.00 95.00 244 GLN A CA 1
ATOM 1847 C C . GLN A 1 244 ? -6.705 -16.577 1.236 1.00 95.00 244 GLN A C 1
ATOM 1849 O O . GLN A 1 244 ? -7.166 -15.597 1.815 1.00 95.00 244 GLN A O 1
ATOM 1854 N N . ASP A 1 245 ? -6.586 -17.776 1.814 1.00 94.56 245 ASP A N 1
ATOM 1855 C CA . ASP A 1 245 ? -7.049 -18.078 3.181 1.00 94.56 245 ASP A CA 1
ATOM 1856 C C . ASP A 1 245 ? -6.129 -17.519 4.282 1.00 94.56 245 ASP A C 1
ATOM 1858 O O . ASP A 1 245 ? -6.518 -17.416 5.443 1.00 94.56 245 ASP A O 1
ATOM 1862 N N . GLU A 1 246 ? -4.888 -17.167 3.940 1.00 96.88 246 GLU A N 1
ATOM 1863 C CA . GLU A 1 246 ? -3.921 -16.585 4.875 1.00 96.88 246 GLU A CA 1
ATOM 1864 C C . GLU A 1 246 ? -4.015 -15.049 4.876 1.00 96.88 246 GLU A C 1
ATOM 1866 O O . GLU A 1 246 ? -3.925 -14.439 3.802 1.00 96.88 246 GLU A O 1
ATOM 1871 N N . PRO A 1 247 ? -4.126 -14.398 6.051 1.00 97.31 247 PRO A N 1
ATOM 1872 C CA . PRO A 1 247 ? -4.186 -12.946 6.130 1.00 97.31 247 PRO A CA 1
ATOM 1873 C C . PRO A 1 247 ? -2.839 -12.316 5.764 1.00 97.31 247 PRO A C 1
ATOM 1875 O O . PRO A 1 247 ? -1.785 -12.745 6.226 1.00 97.31 247 PRO A O 1
ATOM 1878 N N . LEU A 1 248 ? -2.884 -11.226 4.999 1.00 96.62 248 LEU A N 1
ATOM 1879 C CA . LEU A 1 248 ? -1.709 -10.418 4.666 1.00 96.62 248 LEU A CA 1
ATOM 1880 C C . LEU A 1 248 ? -1.202 -9.618 5.870 1.00 96.62 248 LEU A C 1
ATOM 1882 O O . LEU A 1 248 ? -0.045 -9.215 5.915 1.00 96.62 248 LEU A O 1
ATOM 1886 N N . GLY A 1 249 ? -2.076 -9.335 6.832 1.00 96.44 249 GLY A N 1
ATOM 1887 C CA . GLY A 1 249 ? -1.729 -8.578 8.024 1.00 96.44 249 GLY A CA 1
ATOM 1888 C C . GLY A 1 249 ? -2.951 -8.077 8.777 1.00 96.44 249 GLY A C 1
ATOM 1889 O O . GLY A 1 249 ? -4.097 -8.399 8.450 1.00 96.44 249 GLY A O 1
ATOM 1890 N N . LEU A 1 250 ? -2.688 -7.276 9.806 1.00 96.31 250 LEU A N 1
ATOM 1891 C CA . LEU A 1 250 ? -3.711 -6.649 10.633 1.00 96.31 250 LEU A CA 1
ATOM 1892 C C . LEU A 1 250 ? -3.849 -5.175 10.270 1.00 96.31 250 LEU A C 1
ATOM 1894 O O . LEU A 1 250 ? -2.868 -4.437 10.216 1.00 96.31 250 LEU A O 1
ATOM 1898 N N . MET A 1 251 ? -5.088 -4.737 10.093 1.00 96.00 251 MET A N 1
ATOM 1899 C CA . MET A 1 251 ? -5.444 -3.332 10.055 1.00 96.00 251 MET A CA 1
ATOM 1900 C C . MET A 1 251 ? -5.890 -2.900 11.442 1.00 96.00 251 MET A C 1
ATOM 1902 O O . MET A 1 251 ? -6.830 -3.463 12.005 1.00 96.00 251 MET A O 1
ATOM 1906 N N . VAL A 1 252 ? -5.224 -1.884 11.977 1.00 94.75 252 VAL A N 1
ATOM 1907 C CA . VAL A 1 252 ? -5.585 -1.253 13.243 1.00 94.75 252 VAL A CA 1
ATOM 1908 C C . VAL A 1 252 ? -6.069 0.153 12.931 1.00 94.75 252 VAL A C 1
ATOM 1910 O O . VAL A 1 252 ? -5.390 0.900 12.236 1.00 94.75 252 VAL A O 1
ATOM 1913 N N . LEU A 1 253 ? -7.251 0.492 13.434 1.00 94.00 253 LEU A N 1
ATOM 1914 C CA . LEU A 1 253 ? -7.873 1.796 13.284 1.00 94.00 253 LEU A CA 1
ATOM 1915 C C . LEU A 1 253 ? -8.175 2.365 14.668 1.00 94.00 253 LEU A C 1
ATOM 1917 O O . LEU A 1 253 ? -9.057 1.880 15.377 1.00 94.00 253 LEU A O 1
ATOM 1921 N N . LYS A 1 254 ? -7.466 3.423 15.047 1.00 92.56 254 LYS A N 1
ATOM 1922 C CA . LYS A 1 254 ? -7.805 4.231 16.227 1.00 92.56 254 LYS A CA 1
ATOM 1923 C C . LYS A 1 254 ? -8.803 5.327 15.855 1.00 92.56 254 LYS A C 1
ATOM 1925 O O . LYS A 1 254 ? -8.493 6.162 15.009 1.00 92.56 254 LYS A O 1
ATOM 1930 N N . VAL A 1 255 ? -9.965 5.319 16.502 1.00 90.00 255 VAL A N 1
ATOM 1931 C CA . VAL A 1 255 ? -10.987 6.375 16.446 1.00 90.00 255 VAL A CA 1
ATOM 1932 C C . VAL A 1 255 ? -10.952 7.113 17.784 1.00 90.00 255 VAL A C 1
ATOM 1934 O O . VAL A 1 255 ? -10.989 6.464 18.830 1.00 90.00 255 VAL A O 1
ATOM 1937 N N . GLY A 1 256 ? -10.851 8.440 17.763 1.00 85.75 256 GLY A N 1
ATOM 1938 C CA . GLY A 1 256 ? -10.747 9.296 18.947 1.00 85.75 256 GLY A CA 1
ATOM 1939 C C . GLY A 1 256 ? -11.390 10.652 18.728 1.00 85.75 256 GLY A C 1
ATOM 1940 O O . GLY A 1 256 ? -11.690 10.970 17.554 1.00 85.75 256 GLY A O 1
#

Foldseek 3Di:
DDDDDDDDDDDDDDDDDDDDDDDDDDDDDDDDDDDDDDDDDDDPDDDDDPVVVVVVVVLVVVVVVLVVVVVVVVVVQVVCVVVVNHDPVCVVVVVVVVVVSVVVNVVSVVVVVVVVVVVVVVVVVVCPDDDDPDDPDDDDDDDDDDDDDDDDDPPAPWFKEWEAEDPDDPPDDIDIDTFGDDPDDFAQQQKAKDFWAFPVRPDTFPWGWGWDQDVVVRHIYTYTYGDPPRDFGKTKIFMDGHPDPDTRDMDIDGDD

Radius of gyration: 31.79 Å; Cα contacts (8 Å, |Δi|>4): 217; chains: 1; bounding box: 78×55×95 Å

Sequence (256 aa):
MTTPKSKSPNKARSKKPEPARTNAIRSGVRAQAANAKRADSEERDHSKDPAIDEAVADAVRSSYDTLAKTIAQGREAAEKFRQGQYNMRQVPHDVETMILRLLDLARQLSGTTIDIVEQLLHQMTAVATLPEPGATKVPSFREHGKGKHKGHGDEASGLLLTVRIKGAKEGAKDQHAMLQRPKKPTRPEQLSVTPLTTRDGKAKLPGKVEFSFDVSIMGLVATVPVPSGQPAGTYVGQIYAGDQDEPLGLMVLKVG

pLDDT: mean 74.17, std 19.63, range [34.59, 98.0]

Organism: NCBI:txid2782568

Solvent-accessible surface area (backbone atoms only — not comparable to full-atom values): 16566 Å² total; per-residue (Å²): 140,86,82,82,88,86,79,87,80,92,78,83,86,81,84,78,85,82,82,84,84,81,80,80,86,86,83,90,84,88,87,87,92,83,83,85,87,85,79,89,76,94,70,94,73,84,88,73,70,72,62,54,65,49,50,53,51,49,52,51,49,53,51,51,56,52,52,51,50,53,52,52,51,52,49,52,53,50,50,34,46,75,68,69,71,52,58,77,86,48,49,67,58,53,51,50,53,51,50,54,52,51,51,50,50,51,51,54,52,52,50,55,51,49,53,52,49,54,50,50,52,52,48,59,63,67,59,70,65,78,77,71,95,79,80,88,72,81,82,76,93,77,82,91,73,94,75,84,85,76,83,76,79,79,79,71,79,55,41,48,35,37,38,41,71,42,74,61,66,94,81,73,75,73,40,78,44,70,23,53,66,68,97,54,99,72,57,48,82,43,47,48,64,48,76,35,29,29,84,85,65,83,49,69,56,89,49,74,71,44,47,43,77,41,78,91,77,71,26,39,35,38,40,37,51,49,64,90,84,62,76,65,44,52,28,41,27,45,30,30,48,67,94,44,92,64,64,36,36,70,48,74,44,81,45,122